Protein AF-A0A024TTL8-F1 (afdb_monomer_lite)

Secondary structure (DSSP, 8-state):
----PPPEEEEETTEEEEEEEEEPSSS--EEEEEEETTTTEEEEEEEPHHHHHHHHHHHTS-TTSHHHHHHHHHTEEEEE-TTT--EEEEETTEEPEEEE--GGGGS--THHHHHHHHHHHHHHHHHHHHH-TTHHHHS----HHHHHHHHHHHHHHHHHHHHHHHHHHHHHHHHHHHHHHHHHHHHHHHHHHHHHHHHHHHHHHHHHHHHHHHHHHHHHHHHHHHHHHHHHHHHHHHHHHHHHHHHHHHHHHHHHHHHHHHHHHHHHHHHHHHHHHHHHHHHHHHHHHHHHHHHHHHHHHHHHHHHHHHHHHHHHHHHHHHHHHHHHHHHHHHHHHHHHHHHHHHHHTTS-----------------

Sequence (368 aa):
MHRASEPYVLRIDGRTFPVYVMDGTGDQRMKVTIVSVSTRTEHVLHVPETAVSILASAAKCDVTSDSFKEFLVGHICLRKDERTTKDTFVLGQTRFVERPFDATHLLVSDVAETMPRRMVADLSEVLRQLSDQRCFQERQIWSNQQLFDAIVNGFEQLHLLATHCMQQEAVVAKLVKDVDKWKAAAIERTRRTDSALHEHQRTLDQLESFAMSTQQTIRTLDSQIHDHSTAMTAMRQDLESAWKMRQQTMELEAERSRKEWSDFRMDNKRHMERIKDAFSLLNEAQSRTSKHVTNVAGEVSELGRFKEHVAHNGQLLAEVRQAYVELLPKVHDMYVLERKRQAIAAVQTLSHVDAPQSKEDMLVHFLH

Radius of gyration: 93.56 Å; chains: 1; bounding box: 166×38×288 Å

Foldseek 3Di:
DDPQDFFDWAADPNDTWTWGWDQDPDQQGIKIWTADPVVQKIFIDGDGPVRLVVQCVVQVHDSPDPSSVVSQSVQWDWDQDPVPSDTFIDRPNHTTDIDRHDPVVPPPDPCPPPPVVVLVVLLVVLVVVVPPCVCVPPDPDPDVVNVVVSVVVNVVSVVVNVVVVVVVVVVVVVVVVVVVVVVVVVVVVVVVVVVVVVVVVVVVVVVVVVVVVVVVVVVVVVVVVVVVVVVVVVVVVVVVVVVVVVVVVVVVVVVVVVVVVVVVVVVVVVVVVVVVVVVVVVVVVVVVVVVVVVVVVVVVVVVVVVVVVVVVVVVVVVVVVVVCVVVVVVVVVVVVVVVVVVVVVVVVVPPDDDDDDDDDDDDDDDDD

Structure (mmCIF, N/CA/C/O backbone):
data_AF-A0A024TTL8-F1
#
_entry.id   AF-A0A024TTL8-F1
#
loop_
_atom_site.group_PDB
_atom_site.id
_atom_site.type_symbol
_atom_site.label_atom_id
_atom_site.label_alt_id
_atom_site.label_comp_id
_atom_site.label_asym_id
_atom_site.label_entity_id
_atom_site.label_seq_id
_atom_site.pdbx_PDB_ins_code
_atom_site.Cartn_x
_atom_site.Cartn_y
_atom_site.Cartn_z
_atom_site.occupancy
_atom_site.B_iso_or_equiv
_atom_site.auth_seq_id
_atom_site.auth_comp_id
_atom_site.auth_asym_id
_atom_site.auth_atom_id
_atom_site.pdbx_PDB_model_num
ATOM 1 N N . MET A 1 1 ? 11.135 21.341 -52.742 1.00 27.09 1 MET A N 1
ATOM 2 C CA . MET A 1 1 ? 12.210 20.334 -52.612 1.00 27.09 1 MET A CA 1
ATOM 3 C C . MET A 1 1 ? 11.861 19.427 -51.444 1.00 27.09 1 MET A C 1
ATOM 5 O O . MET A 1 1 ? 12.015 19.837 -50.301 1.00 27.09 1 MET A O 1
ATOM 9 N N . HIS A 1 2 ? 11.275 18.261 -51.720 1.00 33.94 2 HIS A N 1
ATOM 10 C CA . HIS A 1 2 ? 10.910 17.300 -50.680 1.00 33.94 2 HIS A CA 1
ATOM 11 C C . HIS A 1 2 ? 12.186 16.667 -50.115 1.00 33.94 2 HIS A C 1
ATOM 13 O O . HIS A 1 2 ? 13.014 16.170 -50.877 1.00 33.94 2 HIS A O 1
ATOM 19 N N . ARG A 1 3 ? 12.375 16.761 -48.791 1.00 35.25 3 ARG A N 1
ATOM 20 C CA . ARG A 1 3 ? 13.455 16.078 -48.068 1.00 35.25 3 ARG A CA 1
ATOM 21 C C . ARG A 1 3 ? 13.367 14.588 -48.396 1.00 35.25 3 ARG A C 1
ATOM 23 O O . ARG A 1 3 ? 12.319 13.993 -48.167 1.00 35.25 3 ARG A O 1
ATOM 30 N N . ALA A 1 4 ? 14.437 14.009 -48.932 1.00 41.06 4 ALA A N 1
ATOM 31 C CA . ALA A 1 4 ? 14.543 12.564 -49.067 1.00 41.06 4 ALA A CA 1
ATOM 32 C C . ALA A 1 4 ? 14.524 11.961 -47.654 1.00 41.06 4 ALA A C 1
ATOM 34 O O . ALA A 1 4 ? 15.448 12.191 -46.876 1.00 41.06 4 ALA A O 1
ATOM 35 N N . SER A 1 5 ? 13.437 11.279 -47.300 1.00 57.72 5 SER A N 1
ATOM 36 C CA . SER A 1 5 ? 13.366 10.433 -46.113 1.00 57.72 5 SER A CA 1
ATOM 37 C C . SER A 1 5 ? 14.359 9.279 -46.259 1.00 57.72 5 SER A C 1
ATOM 39 O O . SER A 1 5 ? 14.584 8.781 -47.367 1.00 57.72 5 SER A O 1
ATOM 41 N N . GLU A 1 6 ? 14.985 8.876 -45.153 1.00 68.06 6 GLU A N 1
ATOM 42 C CA . GLU A 1 6 ? 15.825 7.677 -45.137 1.00 68.06 6 GLU A CA 1
ATOM 43 C C . GLU A 1 6 ? 14.991 6.458 -45.583 1.00 68.06 6 GLU A C 1
ATOM 45 O O . GLU A 1 6 ? 13.819 6.351 -45.210 1.00 68.06 6 GLU A O 1
ATOM 50 N N . PRO A 1 7 ? 15.540 5.565 -46.427 1.00 82.56 7 PRO A N 1
ATOM 51 C CA . PRO A 1 7 ? 14.798 4.411 -46.914 1.00 82.56 7 PRO A CA 1
ATOM 52 C C . PRO A 1 7 ? 14.553 3.404 -45.790 1.00 82.56 7 PRO A C 1
ATOM 54 O O . PRO A 1 7 ? 15.475 3.032 -45.064 1.00 82.56 7 PRO A O 1
ATOM 57 N N . TYR A 1 8 ? 13.334 2.875 -45.720 1.00 84.88 8 TYR A N 1
ATOM 58 C CA . TYR A 1 8 ? 13.047 1.691 -44.914 1.00 84.88 8 TYR A CA 1
ATOM 59 C C . TYR A 1 8 ? 13.685 0.462 -45.566 1.00 84.88 8 TYR A C 1
ATOM 61 O O . TYR A 1 8 ? 13.861 0.406 -46.784 1.00 84.88 8 TYR A O 1
ATOM 69 N N . VAL A 1 9 ? 14.024 -0.549 -44.768 1.00 85.75 9 VAL A N 1
ATOM 70 C CA . VAL A 1 9 ? 14.674 -1.766 -45.270 1.00 85.75 9 VAL A CA 1
ATOM 71 C C . VAL A 1 9 ? 13.690 -2.928 -45.242 1.00 85.75 9 VAL A C 1
ATOM 73 O O . VAL A 1 9 ? 13.332 -3.421 -44.177 1.00 85.75 9 VAL A O 1
ATOM 76 N N . LEU A 1 10 ? 13.302 -3.408 -46.421 1.00 86.56 10 LEU A N 1
ATOM 77 C CA . LEU A 1 10 ? 12.519 -4.629 -46.580 1.00 86.56 10 LEU A CA 1
ATOM 78 C C . LEU A 1 10 ? 13.455 -5.833 -46.704 1.00 86.56 10 LEU A C 1
ATOM 80 O O . LEU A 1 10 ? 14.352 -5.839 -47.548 1.00 86.56 10 LEU A O 1
ATOM 84 N N . ARG A 1 11 ? 13.242 -6.862 -45.878 1.00 85.38 11 ARG A N 1
ATOM 85 C CA . ARG A 1 11 ? 13.995 -8.124 -45.918 1.00 85.38 11 ARG A CA 1
ATOM 86 C C . ARG A 1 11 ? 13.074 -9.270 -46.308 1.00 85.38 11 ARG A C 1
ATOM 88 O O . ARG A 1 11 ? 12.199 -9.630 -45.531 1.00 85.38 11 ARG A O 1
ATOM 95 N N . ILE A 1 12 ? 13.290 -9.847 -47.487 1.00 81.56 12 ILE A N 1
ATOM 96 C CA . ILE A 1 12 ? 12.543 -11.016 -47.973 1.00 81.56 12 ILE A CA 1
ATOM 97 C C . ILE A 1 12 ? 13.538 -12.002 -48.582 1.00 81.56 12 ILE A C 1
ATOM 99 O O . ILE A 1 12 ? 14.433 -11.594 -49.322 1.00 81.56 12 ILE A O 1
ATOM 103 N N . ASP A 1 13 ? 13.410 -13.286 -48.239 1.00 75.62 13 ASP A N 1
ATOM 104 C CA . ASP A 1 13 ? 14.252 -14.382 -48.746 1.00 75.62 13 ASP A CA 1
ATOM 105 C C . ASP A 1 13 ? 15.766 -14.105 -48.644 1.00 75.62 13 ASP A C 1
ATOM 107 O O . ASP A 1 13 ? 16.549 -14.393 -49.549 1.00 75.62 13 ASP A O 1
ATOM 111 N N . GLY A 1 14 ? 16.190 -13.482 -47.537 1.00 75.56 14 GLY A N 1
ATOM 112 C CA . GLY A 1 14 ? 17.593 -13.139 -47.273 1.00 75.56 14 GLY A CA 1
ATOM 113 C C . GLY A 1 14 ? 18.146 -11.960 -48.087 1.00 75.56 14 GLY A C 1
ATOM 114 O O . GLY A 1 14 ? 19.320 -11.628 -47.941 1.00 75.56 14 GLY A O 1
ATOM 115 N N . ARG A 1 15 ? 17.326 -11.300 -48.916 1.00 80.88 15 ARG A N 1
ATOM 116 C CA . ARG A 1 15 ? 17.695 -10.106 -49.694 1.00 80.88 15 ARG A CA 1
ATOM 117 C C . ARG A 1 15 ? 17.126 -8.843 -49.052 1.00 80.88 15 ARG A C 1
ATOM 119 O O . ARG A 1 15 ? 16.027 -8.859 -48.500 1.00 80.88 15 ARG A O 1
ATOM 126 N N . THR A 1 16 ? 17.874 -7.746 -49.138 1.00 84.44 16 THR A N 1
ATOM 127 C CA . THR A 1 16 ? 17.471 -6.425 -48.635 1.00 84.44 16 THR A CA 1
ATOM 128 C C . THR A 1 16 ? 17.106 -5.495 -49.781 1.00 84.44 16 THR A C 1
ATOM 130 O O . THR A 1 16 ? 17.924 -5.278 -50.675 1.00 84.44 16 THR A O 1
ATOM 133 N N . PHE A 1 17 ? 15.923 -4.895 -49.705 1.00 86.62 17 PHE A N 1
ATOM 134 C CA . PHE A 1 17 ? 15.432 -3.917 -50.667 1.00 86.62 17 PHE A CA 1
ATOM 135 C C . PHE A 1 17 ? 15.148 -2.589 -49.953 1.00 86.62 17 PHE A C 1
ATOM 137 O O . PHE A 1 17 ? 14.422 -2.592 -48.955 1.00 86.62 17 PHE A O 1
ATOM 144 N N . PRO A 1 18 ? 15.697 -1.454 -50.419 1.00 88.44 18 PRO A N 1
ATOM 145 C CA . PRO A 1 18 ? 15.310 -0.149 -49.906 1.00 88.44 18 PRO A CA 1
ATOM 146 C C . PRO A 1 18 ? 13.894 0.206 -50.376 1.00 88.44 18 PRO A C 1
ATOM 148 O O . PRO A 1 18 ? 13.548 0.045 -51.552 1.00 88.44 18 PRO A O 1
ATOM 151 N N . VAL A 1 19 ? 13.083 0.689 -49.437 1.00 88.94 19 VAL A N 1
ATOM 152 C CA . VAL A 1 19 ? 11.685 1.065 -49.639 1.00 88.94 19 VAL A CA 1
ATOM 153 C C . VAL A 1 19 ? 11.484 2.526 -49.267 1.00 88.94 19 VAL A C 1
ATOM 155 O O . VAL A 1 19 ? 11.757 2.951 -48.146 1.00 88.94 19 VAL A O 1
ATOM 158 N N . TYR A 1 20 ? 10.953 3.287 -50.214 1.00 87.69 20 TYR A N 1
ATOM 159 C CA . TYR A 1 20 ? 10.587 4.683 -50.040 1.00 87.69 20 TYR A CA 1
ATOM 160 C C . TYR A 1 20 ? 9.073 4.794 -49.929 1.00 87.69 20 TYR A C 1
ATOM 162 O O . TYR A 1 20 ? 8.344 4.419 -50.852 1.00 87.69 20 TYR A O 1
ATOM 170 N N . VAL A 1 21 ? 8.608 5.330 -48.805 1.00 86.25 21 VAL A N 1
ATOM 171 C CA . VAL A 1 21 ? 7.201 5.670 -48.590 1.00 86.25 21 VAL A CA 1
ATOM 172 C C . VAL A 1 21 ? 7.081 7.183 -48.664 1.00 86.25 21 VAL A C 1
ATOM 174 O O . VAL A 1 21 ? 7.705 7.900 -47.881 1.00 86.25 21 VAL A O 1
ATOM 177 N N . MET A 1 22 ? 6.320 7.664 -49.641 1.00 83.06 22 MET A N 1
ATOM 178 C CA . MET A 1 22 ? 6.077 9.086 -49.854 1.00 83.06 22 MET A CA 1
ATOM 179 C C . MET A 1 22 ? 4.586 9.374 -49.772 1.00 83.06 22 MET A C 1
ATOM 181 O O . MET A 1 22 ? 3.781 8.660 -50.374 1.00 83.06 22 MET A O 1
ATOM 185 N N . ASP A 1 23 ? 4.237 10.451 -49.079 1.00 75.38 23 ASP A N 1
ATOM 186 C CA . ASP A 1 23 ? 2.873 10.962 -49.063 1.00 75.38 23 ASP A CA 1
ATOM 187 C C . ASP A 1 23 ? 2.571 11.583 -50.434 1.00 75.38 23 ASP A C 1
ATOM 189 O O . ASP A 1 23 ? 3.303 12.444 -50.930 1.00 75.38 23 ASP A O 1
ATOM 193 N N . GLY A 1 24 ? 1.534 11.072 -51.092 1.00 64.31 24 GLY A N 1
ATOM 194 C CA . GLY A 1 24 ? 1.067 11.561 -52.384 1.00 64.31 24 GLY A CA 1
ATOM 195 C C . GLY A 1 24 ? 0.064 12.703 -52.225 1.00 64.31 24 GLY A C 1
ATOM 196 O O . GLY A 1 24 ? -0.569 12.857 -51.182 1.00 64.31 24 GLY A O 1
ATOM 197 N N . THR A 1 25 ? -0.088 13.519 -53.267 1.00 55.38 25 THR A N 1
ATOM 198 C CA . THR A 1 25 ? -1.097 14.584 -53.339 1.00 55.38 25 THR A CA 1
ATOM 199 C C . THR A 1 25 ? -2.314 14.117 -54.157 1.00 55.38 25 THR A C 1
ATOM 201 O O . THR A 1 25 ? -2.150 13.567 -55.245 1.00 55.38 25 THR A O 1
ATOM 204 N N . GLY A 1 26 ? -3.540 14.341 -53.659 1.00 60.03 26 GLY A N 1
ATOM 205 C CA . GLY A 1 26 ? -4.805 13.957 -54.326 1.00 60.03 26 GLY A CA 1
ATOM 206 C C . GLY A 1 26 ? -5.352 12.572 -53.927 1.00 60.03 26 GLY A C 1
ATOM 207 O O . GLY A 1 26 ? -5.014 12.070 -52.860 1.00 60.03 26 GLY A O 1
ATOM 208 N N . ASP A 1 27 ? -6.164 11.935 -54.791 1.00 59.22 27 ASP A N 1
ATOM 209 C CA . ASP A 1 27 ? -6.852 10.637 -54.550 1.00 59.22 27 ASP A CA 1
ATOM 210 C C . ASP A 1 27 ? -5.910 9.450 -54.217 1.00 59.22 27 ASP A C 1
ATOM 212 O O . ASP A 1 27 ? -6.339 8.393 -53.740 1.00 59.22 27 ASP A O 1
ATOM 216 N N . GLN A 1 28 ? -4.605 9.607 -54.456 1.00 63.03 28 GLN A N 1
ATOM 217 C CA . GLN A 1 28 ? -3.552 8.639 -54.143 1.00 63.03 28 GLN A CA 1
ATOM 218 C C . GLN A 1 28 ? -2.685 9.169 -53.000 1.00 63.03 28 GLN A C 1
ATOM 220 O O . GLN A 1 28 ? -1.611 9.729 -53.220 1.00 63.03 28 GLN A O 1
ATOM 225 N N . ARG A 1 29 ? -3.155 8.973 -51.766 1.00 70.88 29 ARG A N 1
ATOM 226 C CA . ARG A 1 29 ? -2.540 9.549 -50.562 1.00 70.88 29 ARG A CA 1
ATOM 227 C C . ARG A 1 29 ? -1.138 9.019 -50.259 1.00 70.88 29 ARG A C 1
ATOM 229 O O . ARG A 1 29 ? -0.397 9.676 -49.539 1.00 70.88 29 ARG A O 1
ATOM 236 N N . MET A 1 30 ? -0.743 7.861 -50.795 1.00 83.00 30 MET A N 1
ATOM 237 C CA . MET A 1 30 ? 0.562 7.273 -50.483 1.00 83.00 30 MET A CA 1
ATOM 238 C C . MET A 1 30 ? 1.161 6.492 -51.656 1.00 83.00 30 MET A C 1
ATOM 240 O O . MET A 1 30 ? 0.493 5.675 -52.293 1.00 83.00 30 MET A O 1
ATOM 244 N N . LYS A 1 31 ? 2.450 6.720 -51.915 1.00 87.69 31 LYS A N 1
ATOM 245 C CA . LYS A 1 31 ? 3.259 6.010 -52.908 1.00 87.69 31 LYS A CA 1
ATOM 246 C C . LYS A 1 31 ? 4.342 5.201 -52.200 1.00 87.69 31 LYS A C 1
ATOM 248 O O . LYS A 1 31 ? 5.202 5.767 -51.530 1.00 87.69 31 LYS A O 1
ATOM 253 N N . VAL A 1 32 ? 4.334 3.888 -52.407 1.00 88.81 32 VAL A N 1
ATOM 254 C CA . VAL A 1 32 ? 5.370 2.967 -51.923 1.00 88.81 32 VAL A CA 1
ATOM 255 C C . VAL A 1 32 ? 6.237 2.554 -53.106 1.00 88.81 32 VAL A C 1
ATOM 257 O O . VAL A 1 32 ? 5.721 2.080 -54.117 1.00 88.81 32 VAL A O 1
ATOM 260 N N . THR A 1 33 ? 7.548 2.761 -53.000 1.00 88.94 33 THR A N 1
ATOM 261 C CA . THR A 1 33 ? 8.521 2.437 -54.053 1.00 88.94 33 THR A CA 1
ATOM 262 C C . THR A 1 33 ? 9.594 1.513 -53.498 1.00 88.94 33 THR A C 1
ATOM 264 O O . THR A 1 33 ? 10.288 1.883 -52.558 1.00 88.94 33 THR A O 1
ATOM 267 N N . ILE A 1 34 ? 9.738 0.326 -54.080 1.00 88.69 34 ILE A N 1
ATOM 268 C CA . ILE A 1 34 ? 10.781 -0.649 -53.744 1.00 88.69 34 ILE A CA 1
ATOM 269 C C . ILE A 1 34 ? 11.817 -0.617 -54.863 1.00 88.69 34 ILE A C 1
ATOM 271 O O . ILE A 1 34 ? 11.455 -0.760 -56.032 1.00 88.69 34 ILE A O 1
ATOM 275 N N . VAL A 1 35 ? 13.094 -0.443 -54.527 1.00 86.69 35 VAL A N 1
ATOM 276 C CA . VAL A 1 35 ? 14.164 -0.377 -55.533 1.00 86.69 35 VAL A CA 1
ATOM 277 C C . VAL A 1 35 ? 14.939 -1.689 -55.563 1.00 86.69 35 VAL A C 1
ATOM 279 O O . VAL A 1 35 ? 15.569 -2.083 -54.582 1.00 86.69 35 VAL A O 1
ATOM 282 N N . SER A 1 36 ? 14.943 -2.345 -56.719 1.00 84.75 36 SER A N 1
ATOM 283 C CA . SER A 1 36 ? 15.738 -3.543 -56.978 1.00 84.75 36 SER A CA 1
ATOM 284 C C . SER A 1 36 ? 16.977 -3.158 -57.786 1.00 84.75 36 SER A C 1
ATOM 286 O O . SER A 1 36 ? 16.950 -3.073 -59.014 1.00 84.75 36 SER A O 1
ATOM 288 N N . VAL A 1 37 ? 18.089 -2.910 -57.086 1.00 76.88 37 VAL A N 1
ATOM 289 C CA . VAL A 1 37 ? 19.350 -2.443 -57.699 1.00 76.88 37 VAL A CA 1
ATOM 290 C C . VAL A 1 37 ? 19.933 -3.478 -58.666 1.00 76.88 37 VAL A C 1
ATOM 292 O O . VAL A 1 37 ? 20.436 -3.117 -59.726 1.00 76.88 37 VAL A O 1
ATOM 295 N N . SER A 1 38 ? 19.826 -4.769 -58.337 1.00 73.50 38 SER A N 1
ATOM 296 C CA . SER A 1 38 ? 20.347 -5.867 -59.163 1.00 73.50 38 SER A CA 1
ATOM 297 C C . SER A 1 38 ? 19.669 -5.972 -60.530 1.00 73.50 38 SER A C 1
ATOM 299 O O . SER A 1 38 ? 20.316 -6.346 -61.504 1.00 73.50 38 SER A O 1
ATOM 301 N N . THR A 1 39 ? 18.381 -5.635 -60.610 1.00 75.00 39 THR A N 1
ATOM 302 C CA . THR A 1 39 ? 17.569 -5.731 -61.831 1.00 75.00 39 THR A CA 1
ATOM 303 C C . THR A 1 39 ? 17.318 -4.381 -62.495 1.00 75.00 39 THR A C 1
ATOM 305 O O . THR A 1 39 ? 16.717 -4.352 -63.564 1.00 75.00 39 THR A O 1
ATOM 308 N N . ARG A 1 40 ? 17.785 -3.271 -61.898 1.00 79.81 40 ARG A N 1
ATOM 309 C CA . ARG A 1 40 ? 17.510 -1.890 -62.347 1.00 79.81 40 ARG A CA 1
ATOM 310 C C . ARG A 1 40 ? 16.009 -1.613 -62.516 1.00 79.81 40 ARG A C 1
ATOM 312 O O . ARG A 1 40 ? 15.574 -0.938 -63.448 1.00 79.81 40 ARG A O 1
ATOM 319 N N . THR A 1 41 ? 15.205 -2.162 -61.607 1.00 82.00 41 THR A N 1
ATOM 320 C CA . THR A 1 41 ? 13.747 -1.994 -61.603 1.00 82.00 41 THR A CA 1
ATOM 321 C C . THR A 1 41 ? 13.264 -1.349 -60.313 1.00 82.00 41 THR A C 1
ATOM 323 O O . THR A 1 41 ? 13.693 -1.697 -59.215 1.00 82.00 41 THR A O 1
ATOM 326 N N . GLU A 1 42 ? 12.338 -0.411 -60.455 1.00 87.88 42 GLU A N 1
ATOM 327 C CA . GLU A 1 42 ? 11.541 0.149 -59.376 1.00 87.88 42 GLU A CA 1
ATOM 328 C C . GLU A 1 42 ? 10.167 -0.511 -59.398 1.00 87.88 42 GLU A C 1
ATOM 330 O O . GLU A 1 42 ? 9.526 -0.630 -60.441 1.00 87.88 42 GLU A O 1
ATOM 335 N N . HIS A 1 43 ? 9.696 -0.930 -58.233 1.00 88.56 43 HIS A N 1
ATOM 336 C CA . HIS A 1 43 ? 8.359 -1.472 -58.056 1.00 88.56 43 HIS A CA 1
ATOM 337 C C . HIS A 1 43 ? 7.538 -0.427 -57.314 1.00 88.56 43 HIS A C 1
ATOM 339 O O . HIS A 1 43 ? 7.848 -0.083 -56.174 1.00 88.56 43 HIS A O 1
ATOM 345 N N . VAL A 1 44 ? 6.503 0.101 -57.965 1.00 88.81 44 VAL A N 1
ATOM 346 C CA . VAL A 1 44 ? 5.709 1.222 -57.457 1.00 88.81 44 VAL A CA 1
ATOM 347 C C . VAL A 1 44 ? 4.278 0.778 -57.196 1.00 88.81 44 VAL A C 1
ATOM 349 O O . VAL A 1 44 ? 3.626 0.200 -58.066 1.00 88.81 44 VAL A O 1
ATOM 352 N N . LEU A 1 45 ? 3.766 1.111 -56.016 1.00 89.19 45 LEU A N 1
ATOM 353 C CA . LEU A 1 45 ? 2.362 0.960 -55.664 1.00 89.19 45 LEU A CA 1
ATOM 354 C C . LEU A 1 45 ? 1.803 2.293 -55.167 1.00 89.19 45 LEU A C 1
ATOM 356 O O . LEU A 1 45 ? 2.373 2.926 -54.278 1.00 89.19 45 LEU A O 1
ATOM 360 N N . HIS A 1 46 ? 0.666 2.691 -55.728 1.00 87.31 46 HIS A N 1
ATOM 361 C CA . HIS A 1 46 ? -0.124 3.817 -55.244 1.00 87.31 46 HIS A CA 1
ATOM 362 C C . HIS A 1 46 ? -1.288 3.277 -54.418 1.00 87.31 46 HIS A C 1
ATOM 364 O O . HIS A 1 46 ? -2.100 2.502 -54.925 1.00 87.31 46 HIS A O 1
ATOM 370 N N . VAL A 1 47 ? -1.351 3.664 -53.146 1.00 83.44 47 VAL A N 1
ATOM 371 C CA . VAL A 1 47 ? -2.400 3.231 -52.221 1.00 83.44 47 VAL A CA 1
ATOM 372 C C . VAL A 1 47 ? -3.465 4.336 -52.140 1.00 83.44 47 VAL A C 1
ATOM 374 O O . VAL A 1 47 ? -3.123 5.471 -51.790 1.00 83.44 47 VAL A O 1
ATOM 377 N N . PRO A 1 48 ? -4.740 4.045 -52.473 1.00 83.06 48 PRO A N 1
ATOM 378 C CA . PRO A 1 48 ? -5.830 5.014 -52.365 1.00 83.06 48 PRO A CA 1
ATOM 379 C C . PRO A 1 48 ? -6.033 5.486 -50.924 1.00 83.06 48 PRO A C 1
ATOM 381 O O . PRO A 1 48 ? -5.83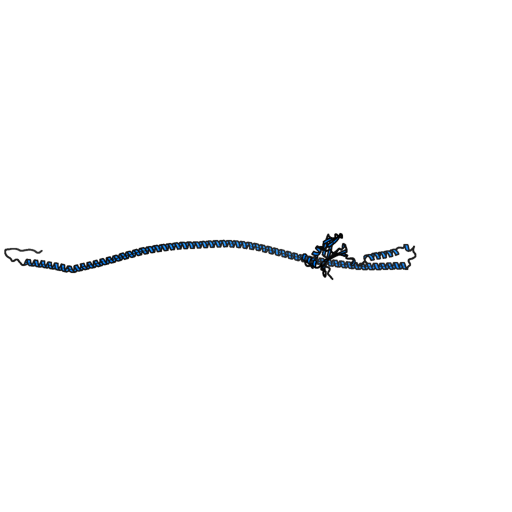7 4.713 -49.984 1.00 83.06 48 PRO A O 1
ATOM 384 N N . GLU A 1 49 ? -6.497 6.723 -50.739 1.00 81.19 49 GLU A N 1
ATOM 385 C CA . GLU A 1 49 ? -6.722 7.309 -49.408 1.00 81.19 49 GLU A CA 1
ATOM 386 C C . GLU A 1 49 ? -7.622 6.454 -48.496 1.00 81.19 49 GLU A C 1
ATOM 388 O O . GLU A 1 49 ? -7.354 6.303 -47.298 1.00 81.19 49 GLU A O 1
ATOM 393 N N . THR A 1 50 ? -8.664 5.850 -49.069 1.00 81.12 50 THR A N 1
ATOM 394 C CA . THR A 1 50 ? -9.595 4.970 -48.353 1.00 81.12 50 THR A CA 1
ATOM 395 C C . THR A 1 50 ? -8.884 3.743 -47.781 1.00 81.12 50 THR A C 1
ATOM 397 O O . THR A 1 50 ? -9.080 3.404 -46.616 1.00 81.12 50 THR A O 1
ATOM 400 N N . ALA A 1 51 ? -7.996 3.117 -48.557 1.00 80.94 51 ALA A N 1
ATOM 401 C CA . ALA A 1 51 ? -7.211 1.968 -48.117 1.00 80.94 51 ALA A CA 1
ATOM 402 C C . ALA A 1 51 ? -6.149 2.358 -47.077 1.00 80.94 51 ALA A C 1
ATOM 404 O O . ALA A 1 51 ? -5.958 1.630 -46.106 1.00 80.94 51 ALA A O 1
ATOM 405 N N . VAL A 1 52 ? -5.505 3.522 -47.225 1.00 83.31 52 VAL A N 1
ATOM 406 C CA . VAL A 1 52 ? -4.544 4.044 -46.235 1.00 83.31 52 VAL A CA 1
ATOM 407 C C . VAL A 1 52 ? -5.219 4.261 -44.878 1.00 83.31 52 VAL A C 1
ATOM 409 O O . VAL A 1 52 ? -4.696 3.827 -43.855 1.00 83.31 52 VAL A O 1
ATOM 412 N N . SER A 1 53 ? -6.410 4.863 -44.871 1.00 79.94 53 SER A N 1
ATOM 413 C CA . SER A 1 53 ? -7.167 5.142 -43.643 1.00 79.94 53 SER A CA 1
ATOM 414 C C . SER A 1 53 ? -7.618 3.859 -42.931 1.00 79.94 53 SER A C 1
ATOM 416 O O . SER A 1 53 ? -7.546 3.766 -41.703 1.00 79.94 53 SER A O 1
ATOM 418 N N . ILE A 1 54 ? -8.033 2.840 -43.694 1.00 82.88 54 ILE A N 1
ATOM 419 C CA . ILE A 1 54 ? -8.385 1.514 -43.160 1.00 82.88 54 ILE A CA 1
ATOM 420 C C . ILE A 1 54 ? -7.152 0.825 -42.560 1.00 82.88 54 ILE A C 1
ATOM 422 O O . ILE A 1 54 ? -7.227 0.308 -41.446 1.00 82.88 54 ILE A O 1
ATOM 426 N N . LEU A 1 55 ? -6.015 0.841 -43.263 1.00 83.06 55 LEU A N 1
ATOM 427 C CA . LEU A 1 55 ? -4.774 0.221 -42.788 1.00 83.06 55 LEU A CA 1
ATOM 428 C C . LEU A 1 55 ? -4.238 0.910 -41.526 1.00 83.06 55 LEU A C 1
ATOM 430 O O . LEU A 1 55 ? -3.813 0.221 -40.604 1.00 83.06 55 LEU A O 1
ATOM 434 N N . ALA A 1 56 ? -4.304 2.240 -41.447 1.00 82.69 56 ALA A N 1
ATOM 435 C CA . ALA A 1 56 ? -3.874 2.995 -40.268 1.00 82.69 56 ALA A CA 1
ATOM 436 C C . ALA A 1 56 ? -4.771 2.713 -39.054 1.00 82.69 56 ALA A C 1
ATOM 438 O O . ALA A 1 56 ? -4.282 2.470 -37.950 1.00 82.69 56 ALA A O 1
ATOM 439 N N . SER A 1 57 ? -6.086 2.620 -39.280 1.00 81.75 57 SER A N 1
ATOM 440 C CA . SER A 1 57 ? -7.047 2.211 -38.247 1.00 81.75 57 SER A CA 1
ATOM 441 C C . SER A 1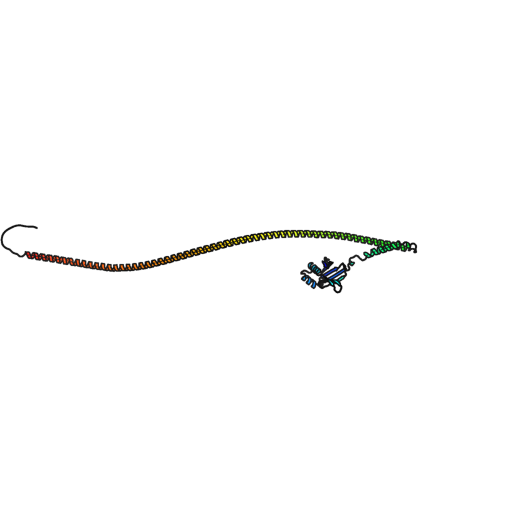 57 ? -6.775 0.788 -37.748 1.00 81.75 57 SER A C 1
ATOM 443 O O . SER A 1 57 ? -6.798 0.541 -36.542 1.00 81.75 57 SER A O 1
ATOM 445 N N . ALA A 1 58 ? -6.472 -0.148 -38.656 1.00 79.94 58 ALA A N 1
ATOM 446 C CA . ALA A 1 58 ? -6.126 -1.527 -38.308 1.00 79.94 58 ALA A CA 1
ATOM 447 C C . ALA A 1 58 ? -4.809 -1.619 -37.518 1.00 79.94 58 ALA A C 1
ATOM 449 O O . ALA A 1 58 ? -4.713 -2.390 -36.564 1.00 79.94 58 ALA A O 1
ATOM 450 N N . ALA A 1 59 ? -3.822 -0.796 -37.874 1.00 80.75 59 ALA A N 1
ATOM 451 C CA . ALA A 1 59 ? -2.540 -0.700 -37.185 1.00 80.75 59 ALA A CA 1
ATOM 452 C C . ALA A 1 59 ? -2.598 0.123 -35.880 1.00 80.75 59 ALA A C 1
ATOM 454 O O . ALA A 1 59 ? -1.616 0.160 -35.140 1.00 80.75 59 ALA A O 1
ATOM 455 N N . LYS A 1 60 ? -3.747 0.749 -35.571 1.00 86.00 60 LYS A N 1
ATOM 456 C CA . LYS A 1 60 ? -3.960 1.639 -34.414 1.00 86.00 60 LYS A CA 1
ATOM 457 C C . LYS A 1 60 ? -2.916 2.758 -34.315 1.00 86.00 60 LYS A C 1
ATOM 459 O O . LYS A 1 60 ? -2.507 3.136 -33.219 1.00 86.00 60 LYS A O 1
ATOM 464 N N . CYS A 1 61 ? -2.484 3.286 -35.454 1.00 84.38 61 CYS A N 1
ATOM 465 C CA . CYS A 1 61 ? -1.477 4.337 -35.529 1.00 84.38 61 CYS A CA 1
ATOM 466 C C . CYS A 1 61 ? -1.886 5.422 -36.529 1.00 84.38 61 CYS A C 1
ATOM 468 O O . CYS A 1 61 ? -2.748 5.213 -37.382 1.00 84.38 61 CYS A O 1
ATOM 470 N N . ASP A 1 62 ? -1.293 6.608 -36.397 1.00 80.62 62 ASP A N 1
ATOM 471 C CA . ASP A 1 62 ? -1.535 7.698 -37.339 1.00 80.62 62 ASP A CA 1
ATOM 472 C C . ASP A 1 62 ? -0.821 7.452 -38.680 1.00 80.62 62 ASP A C 1
ATOM 474 O O . ASP A 1 62 ? 0.304 6.953 -38.719 1.00 80.62 62 ASP A O 1
ATOM 478 N N . VAL A 1 63 ? -1.450 7.862 -39.783 1.00 78.25 63 VAL A N 1
ATOM 479 C CA . VAL A 1 63 ? -0.957 7.681 -41.161 1.00 78.25 63 VAL A CA 1
ATOM 480 C C . VAL A 1 63 ? 0.419 8.325 -41.363 1.00 78.25 63 VAL A C 1
ATOM 482 O O . VAL A 1 63 ? 1.227 7.844 -42.151 1.00 78.25 63 VAL A O 1
ATOM 485 N N . THR A 1 64 ? 0.701 9.418 -40.652 1.00 78.81 64 THR A N 1
ATOM 486 C CA . THR A 1 64 ? 1.974 10.144 -40.790 1.00 78.81 64 THR A CA 1
ATOM 487 C C . THR A 1 64 ? 3.114 9.544 -39.963 1.00 78.81 64 THR A C 1
ATOM 489 O O . THR A 1 64 ? 4.276 9.900 -40.170 1.00 78.81 64 THR A O 1
ATOM 492 N N . SER A 1 65 ? 2.799 8.615 -39.053 1.00 83.06 65 SER A N 1
ATOM 493 C CA . SER A 1 65 ? 3.750 8.058 -38.092 1.00 83.06 65 SER A CA 1
ATOM 494 C C . SER A 1 65 ? 4.712 7.046 -38.719 1.00 83.06 65 SER A C 1
ATOM 496 O O . SER A 1 65 ? 4.352 6.290 -39.626 1.00 83.06 65 SER A O 1
ATOM 498 N N . ASP A 1 66 ? 5.935 6.973 -38.190 1.00 82.44 66 ASP A N 1
ATOM 499 C CA . ASP A 1 66 ? 6.926 5.986 -38.637 1.00 82.44 66 ASP A CA 1
ATOM 500 C C . ASP A 1 66 ? 6.470 4.549 -38.358 1.00 82.44 66 ASP A C 1
ATOM 502 O O . ASP A 1 66 ? 6.688 3.666 -39.183 1.00 82.44 66 ASP A O 1
ATOM 506 N N . SER A 1 67 ? 5.718 4.329 -37.276 1.00 82.69 67 SER A N 1
ATOM 507 C CA . SER A 1 67 ? 5.127 3.027 -36.951 1.00 82.69 67 SER A CA 1
ATOM 508 C C . SER A 1 67 ? 4.134 2.543 -38.012 1.00 82.69 67 SER A C 1
ATOM 510 O O . SER A 1 67 ? 4.057 1.346 -38.284 1.00 82.69 67 SER A O 1
ATOM 512 N N . PHE A 1 68 ? 3.386 3.450 -38.652 1.00 84.88 68 PHE A N 1
ATOM 513 C CA . PHE A 1 68 ? 2.513 3.088 -39.771 1.00 84.88 68 PHE A CA 1
ATOM 514 C C . PHE A 1 68 ? 3.313 2.696 -41.019 1.00 84.88 68 PHE A C 1
ATOM 516 O O . PHE A 1 68 ? 2.987 1.718 -41.693 1.00 84.88 68 PHE A O 1
ATOM 523 N N . LYS A 1 69 ? 4.394 3.424 -41.312 1.00 86.38 69 LYS A N 1
ATOM 524 C CA . LYS A 1 69 ? 5.283 3.134 -42.447 1.00 86.38 69 LYS A CA 1
ATOM 525 C C . LYS A 1 69 ? 6.011 1.800 -42.261 1.00 86.38 69 LYS A C 1
ATOM 527 O O . LYS A 1 69 ? 6.060 1.008 -43.199 1.00 86.38 69 LYS A O 1
ATOM 532 N N . GLU A 1 70 ? 6.484 1.501 -41.054 1.00 85.31 70 GLU A N 1
ATOM 533 C CA . GLU A 1 70 ? 7.052 0.193 -40.699 1.00 85.31 70 GLU A CA 1
ATOM 534 C C . GLU A 1 70 ? 6.022 -0.933 -40.818 1.00 85.31 70 GLU A C 1
ATOM 536 O O . GLU A 1 70 ? 6.314 -1.977 -41.407 1.00 85.31 70 GLU A O 1
ATOM 541 N N . PHE A 1 71 ? 4.796 -0.706 -40.331 1.00 85.56 71 PHE A N 1
ATOM 542 C CA . PHE A 1 71 ? 3.692 -1.651 -40.480 1.00 85.56 71 PHE A CA 1
ATOM 543 C C . PHE A 1 71 ? 3.439 -1.977 -41.956 1.00 85.56 71 PHE A C 1
ATOM 545 O O . PHE A 1 71 ? 3.364 -3.148 -42.321 1.00 85.56 71 PHE A O 1
ATOM 552 N N . LEU A 1 72 ? 3.372 -0.971 -42.830 1.00 86.81 72 LEU A N 1
ATOM 553 C CA . LEU A 1 72 ? 3.181 -1.175 -44.267 1.00 86.81 72 LEU A CA 1
ATOM 554 C C . LEU A 1 72 ? 4.313 -1.978 -44.902 1.00 86.81 72 LEU A C 1
ATOM 556 O O . LEU A 1 72 ? 4.037 -2.914 -45.649 1.00 86.81 72 LEU A O 1
ATOM 560 N N . VAL A 1 73 ? 5.568 -1.634 -44.597 1.00 87.56 73 VAL A N 1
ATOM 561 C CA . VAL A 1 73 ? 6.745 -2.344 -45.120 1.00 87.56 73 VAL A CA 1
ATOM 562 C C . VAL A 1 73 ? 6.729 -3.809 -44.680 1.00 87.56 73 VAL A C 1
ATOM 564 O O . VAL A 1 73 ? 6.973 -4.687 -45.504 1.00 87.56 73 VAL A O 1
ATOM 567 N N . GLY A 1 74 ? 6.358 -4.091 -43.428 1.00 85.50 74 GLY A N 1
ATOM 568 C CA . GLY A 1 74 ? 6.241 -5.456 -42.906 1.00 85.50 74 GLY A CA 1
ATOM 569 C C . GLY A 1 74 ? 5.157 -6.313 -43.575 1.00 85.50 74 GLY A C 1
ATOM 570 O O . GLY A 1 74 ? 5.239 -7.537 -43.523 1.00 85.50 74 GLY A O 1
ATOM 571 N N . HIS A 1 75 ? 4.169 -5.698 -44.231 1.00 87.88 75 HIS A N 1
ATOM 572 C CA . HIS A 1 75 ? 3.081 -6.401 -44.928 1.00 87.88 75 HIS A CA 1
ATOM 573 C C . HIS A 1 75 ? 3.318 -6.562 -46.437 1.00 87.88 75 HIS A C 1
ATOM 575 O O . HIS A 1 75 ? 2.461 -7.102 -47.146 1.00 87.88 75 HIS A O 1
ATOM 581 N N . ILE A 1 76 ? 4.467 -6.112 -46.947 1.00 89.44 76 ILE A N 1
ATOM 582 C CA . ILE A 1 76 ? 4.876 -6.370 -48.327 1.00 89.44 76 ILE A CA 1
ATOM 583 C C . ILE A 1 76 ? 5.390 -7.806 -48.414 1.00 89.44 76 ILE A C 1
ATOM 585 O O . ILE A 1 76 ? 6.290 -8.209 -47.680 1.00 89.44 76 ILE A O 1
ATOM 589 N N . CYS A 1 77 ? 4.844 -8.579 -49.346 1.00 86.38 77 CYS A N 1
ATOM 590 C CA . CYS A 1 77 ? 5.270 -9.951 -49.595 1.00 86.38 77 CYS A CA 1
ATOM 591 C C . CYS A 1 77 ? 5.758 -10.116 -51.031 1.00 86.38 77 CYS A C 1
ATOM 593 O O . CYS A 1 77 ? 5.315 -9.414 -51.942 1.00 86.38 77 CYS A O 1
ATOM 595 N N . LEU A 1 78 ? 6.634 -11.094 -51.238 1.00 85.88 78 LEU A N 1
ATOM 596 C CA . LEU A 1 78 ? 7.031 -11.548 -52.562 1.00 85.88 78 LEU A CA 1
ATOM 597 C C . LEU A 1 78 ? 6.180 -12.766 -52.928 1.00 85.88 78 LEU A C 1
ATOM 599 O O . LEU A 1 78 ? 6.102 -13.728 -52.164 1.00 85.88 78 LEU A O 1
ATOM 603 N N . ARG A 1 79 ? 5.500 -12.719 -54.073 1.00 82.88 79 ARG A N 1
ATOM 604 C CA . ARG A 1 79 ? 4.724 -13.846 -54.603 1.00 82.88 79 ARG A CA 1
ATOM 605 C C . ARG A 1 79 ? 5.181 -14.180 -56.010 1.00 82.88 79 ARG A C 1
ATOM 607 O O . ARG A 1 79 ? 5.349 -13.286 -56.840 1.00 82.88 79 ARG A O 1
ATOM 614 N N . LYS A 1 80 ? 5.319 -15.475 -56.289 1.00 78.12 80 LYS A N 1
ATOM 615 C CA . LYS A 1 80 ? 5.500 -15.965 -57.655 1.00 78.12 80 LYS A CA 1
ATOM 616 C C . LYS A 1 80 ? 4.203 -15.772 -58.418 1.00 78.12 80 LYS A C 1
ATOM 618 O O . LYS A 1 80 ? 3.172 -16.320 -58.039 1.00 78.12 80 LYS A O 1
ATOM 623 N N . ASP A 1 81 ? 4.264 -14.977 -59.474 1.00 70.38 81 ASP A N 1
ATOM 624 C CA . ASP A 1 81 ? 3.152 -14.839 -60.401 1.00 70.38 81 ASP A CA 1
ATOM 625 C C . ASP A 1 81 ? 3.046 -16.128 -61.229 1.00 70.38 81 ASP A C 1
ATOM 627 O O . ASP A 1 81 ? 3.942 -16.451 -62.017 1.00 70.38 81 ASP A O 1
ATOM 631 N N . GLU A 1 82 ? 1.952 -16.872 -61.039 1.00 62.03 82 GLU A N 1
ATOM 632 C CA . GLU A 1 82 ? 1.686 -18.166 -61.686 1.00 62.03 82 GLU A CA 1
ATOM 633 C C . GLU A 1 82 ? 1.733 -18.087 -63.220 1.00 62.03 82 GLU A C 1
ATOM 635 O O . GLU A 1 82 ? 1.977 -19.092 -63.884 1.00 62.03 82 GLU A O 1
ATOM 640 N N . ARG A 1 83 ? 1.540 -16.892 -63.800 1.00 63.47 83 ARG A N 1
ATOM 641 C CA . ARG A 1 83 ? 1.533 -16.681 -65.256 1.00 63.47 83 ARG A CA 1
ATOM 642 C C . ARG A 1 83 ? 2.891 -16.331 -65.848 1.00 63.47 83 ARG A C 1
ATOM 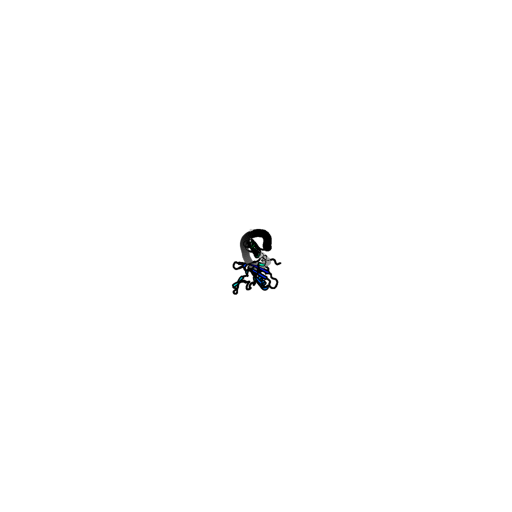644 O O . ARG A 1 83 ? 3.103 -16.568 -67.033 1.00 63.47 83 ARG A O 1
ATOM 651 N N . THR A 1 84 ? 3.783 -15.717 -65.074 1.00 61.25 84 THR A N 1
ATOM 652 C CA . THR A 1 84 ? 5.038 -15.154 -65.604 1.00 61.25 84 THR A CA 1
ATOM 653 C C . THR A 1 84 ? 6.286 -15.769 -64.987 1.00 61.25 84 THR A C 1
ATOM 655 O O . THR A 1 84 ? 7.391 -15.454 -65.430 1.00 61.25 84 THR A O 1
ATOM 658 N N . THR A 1 85 ? 6.145 -16.661 -63.995 1.00 61.94 85 THR A N 1
ATOM 659 C CA . THR A 1 85 ? 7.256 -17.271 -63.231 1.00 61.94 85 THR A CA 1
ATOM 660 C C . THR A 1 85 ? 8.216 -16.252 -62.602 1.00 61.94 85 THR A C 1
ATOM 662 O O . THR A 1 85 ? 9.297 -16.616 -62.145 1.00 61.94 85 THR A O 1
ATOM 665 N N . LYS A 1 86 ? 7.824 -14.973 -62.557 1.00 72.56 86 LYS A N 1
ATOM 666 C CA . LYS A 1 86 ? 8.589 -13.886 -61.953 1.00 72.56 86 LYS A CA 1
ATOM 667 C C . LYS A 1 86 ? 8.109 -13.643 -60.532 1.00 72.56 86 LYS A C 1
ATOM 669 O O . LYS A 1 86 ? 6.914 -13.723 -60.237 1.00 72.56 86 LYS A O 1
ATOM 674 N N . ASP A 1 87 ? 9.059 -13.322 -59.669 1.00 75.50 87 ASP A N 1
ATOM 675 C CA . ASP A 1 87 ? 8.777 -12.868 -58.319 1.00 75.50 87 ASP A CA 1
ATOM 676 C C . ASP A 1 87 ? 8.208 -11.444 -58.383 1.00 75.50 87 ASP A C 1
ATOM 678 O O . ASP A 1 87 ? 8.815 -10.546 -58.965 1.00 75.50 87 ASP A O 1
ATOM 682 N N . THR A 1 88 ? 7.025 -11.241 -57.809 1.00 83.31 88 THR A N 1
ATOM 683 C CA . THR A 1 88 ? 6.310 -9.961 -57.833 1.00 83.31 88 THR A CA 1
ATOM 684 C C . THR A 1 88 ? 6.009 -9.501 -56.417 1.00 83.31 88 THR A C 1
ATOM 686 O O . THR A 1 88 ? 5.544 -10.279 -55.581 1.00 83.31 88 THR A O 1
ATOM 689 N N . PHE A 1 89 ? 6.278 -8.228 -56.133 1.00 88.75 89 PHE A N 1
ATOM 690 C CA . PHE A 1 89 ? 5.909 -7.636 -54.852 1.00 88.75 89 PHE A CA 1
ATOM 691 C C . PHE A 1 89 ? 4.401 -7.390 -54.805 1.00 88.75 89 PHE A C 1
ATOM 693 O O . PHE A 1 89 ? 3.803 -6.893 -55.768 1.00 88.75 89 PHE A O 1
ATOM 700 N N . VAL A 1 90 ? 3.794 -7.716 -53.667 1.00 87.19 90 VAL A N 1
ATOM 701 C CA . VAL A 1 90 ? 2.374 -7.499 -53.388 1.00 87.19 90 VAL A CA 1
ATOM 702 C C . VAL A 1 90 ? 2.180 -6.896 -52.001 1.00 87.19 90 VAL A C 1
ATOM 704 O O . VAL A 1 90 ? 2.914 -7.211 -51.067 1.00 87.19 90 VAL A O 1
ATOM 707 N N . LEU A 1 91 ? 1.155 -6.059 -51.864 1.00 86.12 91 LEU A N 1
ATOM 708 C CA . LEU A 1 91 ? 0.621 -5.611 -50.579 1.00 86.12 91 LEU A CA 1
ATOM 709 C C . LEU A 1 91 ? -0.824 -6.115 -50.483 1.00 86.12 91 LEU A C 1
ATOM 711 O O . LEU A 1 91 ? -1.699 -5.669 -51.230 1.00 86.12 91 LEU A O 1
ATOM 715 N N . GLY A 1 92 ? -1.068 -7.101 -49.617 1.00 81.94 92 GLY A N 1
ATOM 716 C CA . GLY A 1 92 ? -2.347 -7.816 -49.566 1.00 81.94 92 GLY A CA 1
ATOM 717 C C . GLY A 1 92 ? -2.628 -8.592 -50.860 1.00 81.94 92 GLY A C 1
ATOM 718 O O . GLY A 1 92 ? -2.049 -9.653 -51.093 1.00 81.94 92 GLY A O 1
ATOM 719 N N . GLN A 1 93 ? -3.532 -8.071 -51.696 1.00 79.88 93 GLN A N 1
ATOM 720 C CA . GLN A 1 93 ? -3.866 -8.623 -53.020 1.00 79.88 93 GLN A CA 1
ATOM 721 C C . GLN A 1 93 ? -3.410 -7.724 -54.181 1.00 79.88 93 GLN A C 1
ATOM 723 O O . GLN A 1 93 ? -3.547 -8.102 -55.343 1.00 79.88 93 GLN A O 1
ATOM 728 N N . THR A 1 94 ? -2.854 -6.547 -53.888 1.00 83.38 94 THR A N 1
ATOM 729 C CA . THR A 1 94 ? -2.502 -5.559 -54.909 1.00 83.38 94 THR A CA 1
ATOM 730 C C . THR A 1 94 ? -1.042 -5.710 -55.315 1.00 83.38 94 THR A C 1
ATOM 732 O O . THR A 1 94 ? -0.145 -5.697 -54.471 1.00 83.38 94 THR A O 1
ATOM 735 N N . ARG A 1 95 ? -0.802 -5.842 -56.621 1.00 86.44 95 ARG A N 1
ATOM 736 C CA . ARG A 1 95 ? 0.533 -5.994 -57.209 1.00 86.44 95 ARG A CA 1
ATOM 737 C C . ARG A 1 95 ? 1.214 -4.640 -57.410 1.00 86.44 95 ARG A C 1
ATOM 739 O O . ARG A 1 95 ? 0.584 -3.687 -57.862 1.00 86.44 95 ARG A O 1
ATOM 746 N N . PHE A 1 96 ? 2.516 -4.586 -57.141 1.00 89.50 96 PHE A N 1
ATOM 747 C CA . PHE A 1 96 ? 3.348 -3.438 -57.490 1.00 89.50 96 PHE A CA 1
ATOM 748 C C . PHE A 1 96 ? 3.622 -3.399 -58.999 1.00 89.50 96 PHE A C 1
ATOM 750 O O . PHE A 1 96 ? 3.931 -4.417 -59.622 1.00 89.50 96 PHE A O 1
ATOM 757 N N . VAL A 1 97 ? 3.546 -2.206 -59.584 1.00 86.94 97 VAL A N 1
ATOM 758 C CA . VAL A 1 97 ? 3.839 -1.977 -61.001 1.00 86.94 97 VAL A CA 1
ATOM 759 C C . VAL A 1 97 ? 5.343 -1.830 -61.184 1.00 86.94 97 VAL A C 1
ATOM 761 O O . VAL A 1 97 ? 5.967 -0.975 -60.558 1.00 86.94 97 VAL A O 1
ATOM 764 N N . GLU A 1 98 ? 5.920 -2.652 -62.054 1.00 85.25 98 GLU A N 1
ATOM 765 C CA . GLU A 1 98 ? 7.346 -2.605 -62.378 1.00 85.25 98 GLU A CA 1
ATOM 766 C C . GLU A 1 98 ? 7.627 -1.477 -63.370 1.00 85.25 98 GLU A C 1
ATOM 768 O O . GLU A 1 98 ? 6.943 -1.339 -64.387 1.00 85.25 98 GLU A O 1
ATOM 773 N N . ARG A 1 99 ? 8.648 -0.673 -63.085 1.00 81.44 99 ARG A N 1
ATOM 774 C CA . ARG A 1 99 ? 9.173 0.350 -63.983 1.00 81.44 99 ARG A CA 1
ATOM 775 C C . ARG A 1 99 ? 10.691 0.199 -64.053 1.00 81.44 99 ARG A C 1
ATOM 777 O O . ARG A 1 99 ? 11.330 0.153 -63.003 1.00 81.44 99 ARG A O 1
ATOM 784 N N . PRO A 1 100 ? 11.293 0.102 -65.248 1.00 78.75 100 PRO A N 1
ATOM 785 C CA . PRO A 1 100 ? 12.741 0.199 -65.354 1.00 78.75 100 PRO A CA 1
ATOM 786 C C . PRO A 1 100 ? 13.158 1.605 -64.918 1.00 78.75 100 PRO A C 1
ATOM 788 O O . PRO A 1 100 ? 12.531 2.586 -65.326 1.00 78.75 100 PRO A O 1
ATOM 791 N N . PHE A 1 101 ? 14.193 1.704 -64.089 1.00 70.00 101 PHE A N 1
ATOM 792 C CA . PHE A 1 101 ? 14.826 2.985 -63.802 1.00 70.00 101 PHE A CA 1
ATOM 793 C C . PHE A 1 101 ? 16.227 2.966 -64.391 1.00 70.00 101 PHE A C 1
ATOM 795 O O . PHE A 1 101 ? 17.008 2.033 -64.186 1.00 70.00 101 PHE A O 1
ATOM 802 N N . ASP A 1 102 ? 16.528 3.996 -65.169 1.00 54.62 102 ASP A N 1
ATOM 803 C CA . ASP A 1 102 ? 17.817 4.106 -65.819 1.00 54.62 102 ASP A CA 1
ATOM 804 C C . ASP A 1 102 ? 18.775 4.861 -64.895 1.00 54.62 102 ASP A C 1
ATOM 806 O O . ASP A 1 102 ? 18.774 6.089 -64.808 1.00 54.62 102 ASP A O 1
ATOM 810 N N . ALA A 1 103 ? 19.582 4.109 -64.144 1.00 49.97 103 ALA A N 1
ATOM 811 C CA . ALA A 1 103 ? 20.627 4.674 -63.290 1.00 49.97 103 ALA A CA 1
ATOM 812 C C . ALA A 1 103 ? 21.780 5.312 -64.097 1.00 49.97 103 ALA A C 1
ATOM 814 O O . ALA A 1 103 ? 22.687 5.904 -63.511 1.00 49.97 103 ALA A O 1
ATOM 815 N N . THR A 1 104 ? 21.758 5.209 -65.431 1.00 46.75 104 THR A N 1
ATOM 816 C CA . THR A 1 104 ? 22.762 5.803 -66.329 1.00 46.75 104 THR A CA 1
ATOM 817 C C . THR A 1 104 ? 22.721 7.331 -66.356 1.00 46.75 104 THR A C 1
ATOM 819 O O . THR A 1 104 ? 23.736 7.946 -66.653 1.00 46.75 104 THR A O 1
ATOM 822 N N . HIS A 1 105 ? 21.627 7.980 -65.943 1.00 41.06 105 HIS A N 1
ATOM 823 C CA . HIS A 1 105 ? 21.551 9.448 -65.928 1.00 41.06 105 HIS A CA 1
ATOM 824 C C . HIS A 1 105 ? 22.379 10.141 -64.823 1.00 41.06 105 HIS A C 1
ATOM 826 O O . HIS A 1 105 ? 22.478 11.368 -64.819 1.00 41.06 105 HIS A O 1
ATOM 832 N N . LEU A 1 106 ? 22.981 9.388 -63.892 1.00 43.25 106 LEU A N 1
ATOM 833 C CA . LEU A 1 106 ? 23.837 9.915 -62.813 1.00 43.25 106 LEU A CA 1
ATOM 834 C C . LEU A 1 106 ? 25.319 9.543 -62.958 1.00 43.25 106 LEU A C 1
ATOM 836 O O . LEU A 1 106 ? 26.153 10.033 -62.193 1.00 43.25 106 LEU A O 1
ATOM 840 N N . LEU A 1 107 ? 25.663 8.723 -63.949 1.00 39.69 107 LEU A N 1
ATOM 841 C CA . LEU A 1 107 ? 27.042 8.501 -64.352 1.00 39.69 107 LEU A CA 1
ATOM 842 C C . LEU A 1 107 ? 27.300 9.407 -65.549 1.00 39.69 107 LEU A C 1
ATOM 844 O O . LEU A 1 107 ? 26.732 9.220 -66.615 1.00 39.69 107 LEU A O 1
ATOM 848 N N . VAL A 1 108 ? 28.091 10.448 -65.298 1.00 40.16 108 VAL A N 1
ATOM 849 C CA . VAL A 1 108 ? 28.944 11.157 -66.258 1.00 40.16 108 VAL A CA 1
ATOM 850 C C . VAL A 1 108 ? 28.826 10.597 -67.677 1.00 40.16 108 VAL A C 1
ATOM 852 O O . VAL A 1 108 ? 29.322 9.508 -67.935 1.00 40.16 108 VAL A O 1
ATOM 855 N N . SER A 1 109 ? 28.162 11.370 -68.543 1.00 35.28 109 SER A N 1
ATOM 856 C CA . SER A 1 109 ? 28.253 11.376 -70.008 1.00 35.28 109 SER A CA 1
ATOM 857 C C . SER A 1 109 ? 29.146 10.274 -70.600 1.00 35.28 109 SER A C 1
ATOM 859 O O . SER A 1 109 ? 30.351 10.270 -70.332 1.00 35.28 109 SER A O 1
ATOM 861 N N . ASP A 1 110 ? 28.567 9.430 -71.465 1.00 38.59 110 ASP A N 1
ATOM 862 C CA . ASP A 1 110 ? 29.129 8.334 -72.296 1.00 38.59 110 ASP A CA 1
ATOM 863 C C . ASP A 1 110 ? 30.474 8.603 -73.025 1.00 38.59 110 ASP A C 1
ATOM 865 O O . ASP A 1 110 ? 30.989 7.778 -73.780 1.00 38.59 110 ASP A O 1
ATOM 869 N N . VAL A 1 111 ? 31.089 9.752 -72.787 1.00 45.03 111 VAL A N 1
ATOM 870 C CA . VAL A 1 111 ? 32.412 10.174 -73.234 1.00 45.03 111 VAL A CA 1
ATOM 871 C C . VAL A 1 111 ? 33.536 9.494 -72.429 1.00 45.03 111 VAL A C 1
ATOM 873 O O . VAL A 1 111 ? 34.627 9.318 -72.960 1.00 45.03 111 VAL A O 1
ATOM 876 N N . ALA A 1 112 ? 33.320 9.070 -71.175 1.00 45.91 112 ALA A N 1
ATOM 877 C CA . ALA A 1 112 ? 34.436 8.701 -70.288 1.00 45.91 112 ALA A CA 1
ATOM 878 C C . ALA A 1 112 ? 35.052 7.301 -70.513 1.00 45.91 112 ALA A C 1
ATOM 880 O O . ALA A 1 112 ? 36.262 7.153 -70.348 1.00 45.91 112 ALA A O 1
ATOM 881 N N . GLU A 1 113 ? 34.284 6.278 -70.906 1.00 42.72 11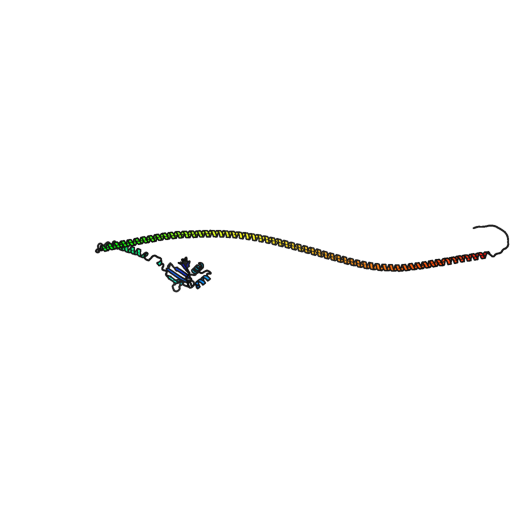3 GLU A N 1
ATOM 882 C CA . GLU A 1 113 ? 34.838 4.915 -71.060 1.00 42.72 113 GLU A CA 1
ATOM 883 C C . GLU A 1 113 ? 35.212 4.550 -72.505 1.00 42.72 113 GLU A C 1
ATOM 885 O O . GLU A 1 113 ? 36.099 3.719 -72.722 1.00 42.72 113 GLU A O 1
ATOM 890 N N . THR A 1 114 ? 34.599 5.188 -73.507 1.00 47.50 114 THR A N 1
ATOM 891 C CA . THR A 1 114 ? 34.851 4.865 -74.923 1.00 47.50 114 THR A CA 1
ATOM 892 C C . THR A 1 114 ? 35.861 5.793 -75.604 1.00 47.50 114 THR A C 1
ATOM 894 O O . THR A 1 114 ? 36.564 5.336 -76.508 1.00 47.50 114 THR A O 1
ATOM 897 N N . MET A 1 115 ? 36.012 7.048 -75.159 1.00 48.81 115 MET A N 1
ATOM 898 C CA . MET A 1 115 ? 36.941 8.001 -75.787 1.00 48.81 115 MET A CA 1
ATOM 899 C C . MET A 1 115 ? 38.424 7.756 -75.479 1.00 48.81 115 MET A C 1
ATOM 901 O O . MET A 1 115 ? 39.200 7.786 -76.429 1.00 48.81 115 MET A O 1
ATOM 905 N N . PRO A 1 116 ? 38.867 7.424 -74.245 1.00 54.06 116 PRO A N 1
ATOM 906 C CA . PRO A 1 116 ? 40.295 7.215 -73.982 1.00 54.06 116 PRO A CA 1
ATOM 907 C C . PRO A 1 116 ? 40.849 6.020 -74.761 1.00 54.06 116 PRO A C 1
ATOM 909 O O . PRO A 1 116 ? 41.952 6.071 -75.290 1.00 54.06 116 PRO A O 1
ATOM 912 N N . ARG A 1 117 ? 40.055 4.947 -74.885 1.00 59.47 117 ARG A N 1
ATOM 913 C CA . ARG A 1 117 ? 40.436 3.756 -75.657 1.00 59.47 117 ARG A CA 1
ATOM 914 C C . ARG A 1 117 ? 40.494 4.034 -77.155 1.00 59.47 117 ARG A C 1
ATOM 916 O O . ARG A 1 117 ? 41.411 3.541 -77.801 1.00 59.47 117 ARG A O 1
ATOM 923 N N . ARG A 1 118 ? 39.550 4.817 -77.695 1.00 60.59 118 ARG A N 1
ATOM 924 C CA . ARG A 1 118 ? 39.573 5.240 -79.104 1.00 60.59 118 ARG A CA 1
ATOM 925 C C . ARG A 1 118 ? 40.752 6.159 -79.395 1.00 60.59 118 ARG A C 1
ATOM 927 O O . ARG A 1 118 ? 41.505 5.859 -80.299 1.00 60.59 118 ARG A O 1
ATOM 934 N N . MET A 1 119 ? 41.001 7.166 -78.565 1.00 58.66 119 MET A N 1
ATOM 935 C CA . MET A 1 119 ? 42.135 8.077 -78.746 1.00 58.66 119 MET A CA 1
ATOM 936 C C . MET A 1 119 ? 43.493 7.382 -78.615 1.00 58.66 119 MET A C 1
ATOM 938 O O . MET A 1 119 ? 44.413 7.674 -79.372 1.00 58.66 119 MET A O 1
ATOM 942 N N . VAL A 1 120 ? 43.634 6.438 -77.676 1.00 65.62 120 VAL A N 1
ATOM 943 C CA . VAL A 1 120 ? 44.845 5.609 -77.568 1.00 65.62 120 VAL A CA 1
ATOM 944 C C . VAL A 1 120 ? 44.981 4.696 -78.784 1.00 65.62 120 VAL A C 1
ATOM 946 O O . VAL A 1 120 ? 46.099 4.501 -79.253 1.00 65.62 120 VAL A O 1
ATOM 949 N N . ALA A 1 121 ? 43.880 4.166 -79.323 1.00 66.94 121 ALA A N 1
ATOM 950 C CA . ALA A 1 121 ? 43.897 3.388 -80.559 1.00 66.94 121 ALA A CA 1
ATOM 951 C C . ALA A 1 121 ? 44.265 4.251 -81.779 1.00 66.94 121 ALA A C 1
ATOM 953 O O . ALA A 1 121 ? 45.099 3.821 -82.567 1.00 66.94 121 ALA A O 1
ATOM 954 N N . ASP A 1 122 ? 43.738 5.471 -81.889 1.00 64.44 122 ASP A N 1
ATOM 955 C CA . ASP A 1 122 ? 44.029 6.421 -82.969 1.00 64.44 122 ASP A CA 1
ATOM 956 C C . ASP A 1 122 ? 45.488 6.901 -82.909 1.00 64.44 122 ASP A C 1
ATOM 958 O O . ASP A 1 122 ? 46.189 6.896 -83.918 1.00 64.44 122 ASP A O 1
ATOM 962 N N . LEU A 1 123 ? 46.005 7.217 -81.715 1.00 65.38 123 LEU A N 1
ATOM 963 C CA . LEU A 1 123 ? 47.423 7.528 -81.509 1.00 65.38 123 LEU A CA 1
ATOM 964 C C . LEU A 1 123 ? 48.315 6.316 -81.809 1.00 65.38 123 LEU A C 1
ATOM 966 O O . LEU A 1 123 ? 49.355 6.459 -82.448 1.00 65.38 123 LEU A O 1
ATOM 970 N N . SER A 1 124 ? 47.913 5.118 -81.375 1.00 71.12 124 SER A N 1
ATOM 971 C CA . SER A 1 124 ? 48.636 3.878 -81.680 1.00 71.12 124 SER A CA 1
ATOM 972 C C . SER A 1 124 ? 48.642 3.590 -83.181 1.00 71.12 124 SER A C 1
ATOM 974 O O . SER A 1 124 ? 49.647 3.114 -83.694 1.00 71.12 124 SER A O 1
ATOM 976 N N . GLU A 1 125 ? 47.565 3.913 -83.895 1.00 72.31 125 GLU A N 1
ATOM 977 C CA . GLU A 1 125 ? 47.445 3.775 -85.345 1.00 72.31 125 GLU A CA 1
ATOM 978 C C . GLU A 1 125 ? 48.325 4.790 -86.088 1.00 72.31 125 GLU A C 1
ATOM 980 O O . GLU A 1 125 ? 49.041 4.404 -87.009 1.00 72.31 125 GLU A O 1
ATOM 985 N N . VAL A 1 126 ? 48.374 6.052 -85.646 1.00 66.56 126 VAL A N 1
ATOM 986 C CA . VAL A 1 126 ? 49.300 7.067 -86.185 1.00 66.56 126 VAL A CA 1
ATOM 987 C C . VAL A 1 126 ? 50.758 6.667 -85.937 1.00 66.56 126 VAL A C 1
ATOM 989 O O . VAL A 1 126 ? 51.579 6.705 -86.853 1.00 66.56 126 VAL A O 1
ATOM 992 N N . LEU A 1 127 ? 51.094 6.214 -84.725 1.00 67.00 127 LEU A N 1
ATOM 993 C CA . LEU A 1 127 ? 52.437 5.720 -84.402 1.00 67.00 127 LEU A CA 1
ATOM 994 C C . LEU A 1 127 ? 52.790 4.471 -85.213 1.00 67.00 127 LEU A C 1
ATOM 996 O O . LEU A 1 127 ? 53.918 4.355 -85.688 1.00 67.00 127 LEU A O 1
ATOM 1000 N N . ARG A 1 128 ? 51.828 3.567 -85.430 1.00 70.81 128 ARG A N 1
ATOM 1001 C CA . ARG A 1 128 ? 51.989 2.392 -86.291 1.00 70.81 128 ARG A CA 1
ATOM 1002 C C . ARG A 1 128 ? 52.295 2.817 -87.726 1.00 70.81 128 ARG A C 1
ATOM 1004 O O . ARG A 1 128 ? 53.283 2.340 -88.273 1.00 70.81 128 ARG A O 1
ATOM 1011 N N . GLN A 1 129 ? 51.523 3.747 -88.291 1.00 65.38 129 GLN A N 1
ATOM 1012 C CA . GLN A 1 129 ? 51.729 4.300 -89.636 1.00 65.38 129 GLN A CA 1
ATOM 1013 C C . GLN A 1 129 ? 53.094 4.987 -89.795 1.00 65.38 129 GLN A C 1
ATOM 1015 O O . GLN A 1 129 ? 53.739 4.816 -90.826 1.00 65.38 129 GLN A O 1
ATOM 1020 N N . LEU A 1 130 ? 53.572 5.702 -88.771 1.00 61.53 130 LEU A N 1
ATOM 1021 C CA . LEU A 1 130 ? 54.908 6.313 -88.755 1.00 61.53 130 LEU A CA 1
ATOM 1022 C C . LEU A 1 130 ? 56.040 5.283 -88.565 1.00 61.53 130 LEU A C 1
ATOM 1024 O O . LEU A 1 130 ? 57.145 5.478 -89.069 1.00 61.53 130 LEU A O 1
ATOM 1028 N N . SER A 1 131 ? 55.781 4.191 -87.837 1.00 63.12 131 SER A N 1
ATOM 1029 C CA . SER A 1 131 ? 56.761 3.132 -87.542 1.00 63.12 131 SER A CA 1
ATOM 1030 C C . SER A 1 131 ? 56.926 2.095 -88.658 1.00 63.12 131 SER A C 1
ATOM 1032 O O . SER A 1 131 ? 57.943 1.399 -88.694 1.00 63.12 131 SER A O 1
ATOM 1034 N N . ASP A 1 132 ? 55.955 1.983 -89.571 1.00 62.06 132 ASP A N 1
ATOM 1035 C CA . ASP A 1 132 ? 55.938 0.999 -90.658 1.00 62.06 132 ASP A CA 1
ATOM 1036 C C . ASP A 1 132 ? 56.903 1.413 -91.791 1.00 62.06 132 ASP A C 1
ATOM 1038 O O . ASP A 1 132 ? 56.529 1.767 -92.911 1.00 62.06 132 ASP A O 1
ATOM 1042 N N . GLN A 1 133 ? 58.204 1.382 -91.489 1.00 51.72 133 GLN A N 1
ATOM 1043 C CA . GLN A 1 133 ? 59.296 1.766 -92.392 1.00 51.72 133 GLN A CA 1
ATOM 1044 C C . GLN A 1 133 ? 59.413 0.886 -93.649 1.00 51.72 133 GLN A C 1
ATOM 1046 O O . GLN A 1 133 ? 60.167 1.225 -94.561 1.00 51.72 133 GLN A O 1
ATOM 1051 N N . ARG A 1 134 ? 58.646 -0.209 -93.768 1.00 50.38 134 ARG A N 1
ATOM 1052 C CA . ARG A 1 134 ? 58.585 -1.006 -95.008 1.00 50.38 134 ARG A CA 1
ATOM 1053 C C . ARG A 1 134 ? 57.922 -0.253 -96.168 1.00 50.38 134 ARG A C 1
ATOM 1055 O O . ARG A 1 134 ? 58.133 -0.616 -97.319 1.00 50.38 134 ARG A O 1
ATOM 1062 N N . CYS A 1 135 ? 57.200 0.837 -95.900 1.00 47.50 135 CYS A N 1
ATOM 1063 C CA . CYS A 1 135 ? 56.640 1.697 -96.946 1.00 47.50 135 CYS A CA 1
ATOM 1064 C C . CYS A 1 135 ? 57.614 2.757 -97.493 1.00 47.50 135 CYS A C 1
ATOM 1066 O O . CYS A 1 135 ? 57.296 3.377 -98.503 1.00 47.50 135 CYS A O 1
ATOM 1068 N N . PHE A 1 136 ? 58.794 2.959 -96.891 1.00 45.91 136 PHE A N 1
ATOM 1069 C CA . PHE A 1 136 ? 59.752 3.969 -97.370 1.00 45.91 136 PHE A CA 1
ATOM 1070 C C . PHE A 1 136 ? 60.532 3.541 -98.623 1.00 45.91 136 PHE A C 1
ATOM 1072 O O . PHE A 1 136 ? 61.064 4.400 -99.322 1.00 45.91 136 PHE A O 1
ATOM 1079 N N . GLN A 1 137 ? 60.610 2.237 -98.916 1.00 47.41 137 GLN A N 1
ATOM 1080 C CA . GLN A 1 137 ? 61.384 1.720 -100.054 1.00 47.41 137 GLN A CA 1
ATOM 1081 C C . GLN A 1 137 ? 60.532 1.200 -101.225 1.00 47.41 137 GLN A C 1
ATOM 1083 O O . GLN A 1 137 ? 61.023 1.214 -102.349 1.00 47.41 137 GLN A O 1
ATOM 1088 N N . GLU A 1 138 ? 59.269 0.799 -101.020 1.00 47.75 138 GLU A N 1
ATOM 1089 C CA . GLU A 1 138 ? 58.469 0.135 -102.075 1.00 47.75 138 GLU A CA 1
ATOM 1090 C C . GLU A 1 138 ? 57.230 0.903 -102.568 1.00 47.75 138 GLU A C 1
ATOM 1092 O O . GLU A 1 138 ? 56.586 0.478 -103.528 1.00 47.75 138 GLU A O 1
ATOM 1097 N N . ARG A 1 139 ? 56.892 2.064 -101.995 1.00 48.00 139 ARG A N 1
ATOM 1098 C CA . ARG A 1 139 ? 55.841 2.938 -102.542 1.00 48.00 139 ARG A CA 1
ATOM 1099 C C . ARG A 1 139 ? 56.369 4.352 -102.716 1.00 48.00 139 ARG A C 1
ATOM 1101 O O . ARG A 1 139 ? 56.958 4.917 -101.803 1.00 48.00 139 ARG A O 1
ATOM 1108 N N . GLN A 1 140 ? 56.146 4.907 -103.907 1.00 48.91 140 GLN A N 1
ATOM 1109 C CA . GLN A 1 140 ? 56.312 6.323 -104.222 1.00 48.91 140 GLN A CA 1
ATOM 1110 C C . GLN A 1 140 ? 55.783 7.189 -103.073 1.00 48.91 140 GLN A C 1
ATOM 1112 O O . GLN A 1 140 ? 54.578 7.265 -102.858 1.00 48.91 140 GLN A O 1
ATOM 1117 N N . ILE A 1 141 ? 56.737 7.770 -102.342 1.00 50.94 141 ILE A N 1
ATOM 1118 C CA . ILE A 1 141 ? 56.731 9.068 -101.670 1.00 50.94 141 ILE A CA 1
ATOM 1119 C C . ILE A 1 141 ? 55.324 9.492 -101.243 1.00 50.94 141 ILE A C 1
ATOM 1121 O O . ILE A 1 141 ? 54.578 10.069 -102.036 1.00 50.94 141 ILE A O 1
ATOM 1125 N N . TRP A 1 142 ? 54.995 9.281 -99.963 1.00 49.75 142 TRP A N 1
ATOM 1126 C CA . TRP A 1 142 ? 54.059 10.191 -99.303 1.00 49.75 142 TRP A CA 1
ATOM 1127 C C . TRP A 1 142 ? 54.484 11.599 -99.703 1.00 49.75 142 TRP A C 1
ATOM 1129 O O . TRP A 1 142 ? 55.654 11.943 -99.510 1.00 49.75 142 TRP A O 1
ATOM 1139 N N . SER A 1 143 ? 53.599 12.396 -100.307 1.00 59.44 143 SER A N 1
ATOM 1140 C CA . SER A 1 143 ? 53.967 13.789 -100.554 1.00 59.44 143 SER A CA 1
ATOM 1141 C C . SER A 1 143 ? 54.377 14.380 -99.203 1.00 59.44 143 SER A C 1
ATOM 1143 O O . SER A 1 143 ? 53.794 14.009 -98.183 1.00 59.44 143 SER A O 1
ATOM 1145 N N . ASN A 1 144 ? 55.392 15.251 -99.156 1.00 61.78 144 ASN A N 1
ATOM 1146 C CA . ASN A 1 144 ? 55.834 15.847 -97.885 1.00 61.78 144 ASN A CA 1
ATOM 1147 C C . ASN A 1 144 ? 54.632 16.336 -97.049 1.00 61.78 144 ASN A C 1
ATOM 1149 O O . ASN A 1 144 ? 54.626 16.181 -95.834 1.00 61.78 144 ASN A O 1
ATOM 1153 N N . GLN A 1 145 ? 53.576 16.806 -97.723 1.00 66.81 145 GLN A N 1
ATOM 1154 C CA . GLN A 1 145 ? 52.287 17.161 -97.139 1.00 66.81 145 GLN A CA 1
ATOM 1155 C C . GLN A 1 145 ? 51.630 16.043 -96.309 1.00 66.81 145 GLN A C 1
ATOM 1157 O O . GLN A 1 145 ? 51.286 16.290 -95.166 1.00 66.81 145 GLN A O 1
ATOM 1162 N N . GLN A 1 146 ? 51.505 14.814 -96.817 1.00 67.19 146 GLN A N 1
ATOM 1163 C CA . GLN A 1 146 ? 50.859 13.706 -96.093 1.00 67.19 146 GLN A CA 1
ATOM 1164 C C . GLN A 1 146 ? 51.613 13.312 -94.816 1.00 67.19 146 GLN A C 1
ATOM 1166 O O . GLN A 1 146 ? 51.002 12.938 -93.817 1.00 67.19 146 GLN A O 1
ATOM 1171 N N . LEU A 1 147 ? 52.947 13.406 -94.838 1.00 66.06 147 LEU A N 1
ATOM 1172 C CA . LEU A 1 147 ? 53.778 13.127 -93.667 1.00 66.06 147 LEU A CA 1
ATOM 1173 C C . LEU A 1 147 ? 53.661 14.252 -92.630 1.00 66.06 147 LEU A C 1
ATOM 1175 O O . LEU A 1 147 ? 53.530 13.972 -91.440 1.00 66.06 147 LEU A O 1
ATOM 1179 N N . PHE A 1 148 ? 53.641 15.511 -93.077 1.00 71.50 148 PHE A N 1
ATOM 1180 C CA . PHE A 1 148 ? 53.358 16.647 -92.202 1.00 71.50 148 PHE A CA 1
ATOM 1181 C C . PHE A 1 148 ? 51.951 16.562 -91.595 1.00 71.50 148 PHE A C 1
ATOM 1183 O O . PHE A 1 148 ? 51.823 16.728 -90.386 1.00 71.50 148 PHE A O 1
ATOM 1190 N N . ASP A 1 149 ? 50.926 16.222 -92.378 1.00 74.81 149 ASP A N 1
ATOM 1191 C CA . ASP A 1 149 ? 49.540 16.109 -91.907 1.00 74.81 149 ASP A CA 1
ATOM 1192 C C . ASP A 1 149 ? 49.387 15.005 -90.840 1.00 74.81 149 ASP A C 1
ATOM 1194 O O . ASP A 1 149 ? 48.732 15.214 -89.818 1.00 74.81 149 ASP A O 1
ATOM 1198 N N . ALA A 1 150 ? 50.037 13.847 -91.017 1.00 72.12 150 ALA A N 1
ATOM 1199 C CA . ALA A 1 150 ? 50.016 12.765 -90.028 1.00 72.12 150 ALA A CA 1
ATOM 1200 C C . ALA A 1 150 ? 50.741 13.136 -88.722 1.00 72.12 150 ALA A C 1
ATOM 1202 O O . ALA A 1 150 ? 50.264 12.809 -87.633 1.00 72.12 150 ALA A O 1
ATOM 1203 N N . ILE A 1 151 ? 51.870 13.848 -88.815 1.00 73.50 151 ILE A N 1
ATOM 1204 C CA . ILE A 1 151 ? 52.604 14.346 -87.644 1.00 73.50 151 ILE A CA 1
ATOM 1205 C C . ILE A 1 151 ? 51.774 15.395 -86.896 1.00 73.50 151 ILE A C 1
ATOM 1207 O O . ILE A 1 151 ? 51.669 15.323 -85.672 1.00 73.50 151 ILE A O 1
ATOM 1211 N N . VAL A 1 152 ? 51.155 16.339 -87.612 1.00 79.00 152 VAL A N 1
ATOM 1212 C CA . VAL A 1 152 ? 50.282 17.369 -87.025 1.00 79.00 152 VAL A CA 1
ATOM 1213 C C . VAL A 1 152 ? 49.099 16.721 -86.305 1.00 79.00 152 VAL A C 1
ATOM 1215 O O . VAL A 1 152 ? 48.875 17.016 -85.134 1.00 79.00 152 VAL A O 1
ATOM 1218 N N . ASN A 1 153 ? 48.422 15.758 -86.938 1.00 77.75 153 ASN A N 1
ATOM 1219 C CA . ASN A 1 153 ? 47.323 15.021 -86.311 1.00 77.75 153 ASN A CA 1
ATOM 1220 C C . ASN A 1 153 ? 47.795 14.234 -85.068 1.00 77.75 153 ASN A C 1
ATOM 1222 O O . ASN A 1 153 ? 47.136 14.242 -84.032 1.00 77.75 153 ASN A O 1
ATOM 1226 N N . GLY A 1 154 ? 48.985 13.624 -85.106 1.00 73.75 154 GLY A N 1
ATOM 1227 C CA . GLY A 1 154 ? 49.585 12.976 -83.933 1.00 73.75 154 GLY A CA 1
ATOM 1228 C C . GLY A 1 154 ? 49.807 13.933 -82.751 1.00 73.75 154 GLY A C 1
ATOM 1229 O O . GLY A 1 154 ? 49.509 13.582 -81.607 1.00 73.75 154 GLY A O 1
ATOM 1230 N N . PHE A 1 155 ? 50.275 15.159 -83.012 1.00 76.69 155 PHE A N 1
ATOM 1231 C CA . PHE A 1 155 ? 50.411 16.194 -81.981 1.00 76.69 155 PHE A CA 1
ATOM 1232 C C . PHE A 1 155 ? 49.058 16.671 -81.442 1.00 76.69 155 PHE A C 1
ATOM 1234 O O . PHE A 1 155 ? 48.930 16.876 -80.234 1.00 76.69 155 PHE A O 1
ATOM 1241 N N . GLU A 1 156 ? 48.044 16.800 -82.298 1.00 80.50 156 GLU A N 1
ATOM 1242 C CA . GLU A 1 156 ? 46.680 17.140 -81.880 1.00 80.50 156 GLU A CA 1
ATOM 1243 C C . GLU A 1 156 ? 46.089 16.062 -80.957 1.00 80.50 156 GLU A C 1
ATOM 1245 O O . GLU A 1 156 ? 45.560 16.393 -79.893 1.00 80.50 156 GLU A O 1
ATOM 1250 N N . GLN A 1 157 ? 46.260 14.774 -81.285 1.00 75.88 157 GLN A N 1
ATOM 1251 C CA . GLN A 1 157 ? 45.807 13.667 -80.430 1.00 75.88 157 GLN A CA 1
ATOM 1252 C C . GLN A 1 157 ? 46.550 13.617 -79.088 1.00 75.88 157 GLN A C 1
ATOM 1254 O O . GLN A 1 157 ? 45.929 13.400 -78.044 1.00 75.88 157 GLN A O 1
ATOM 1259 N N . LEU A 1 158 ? 47.865 13.867 -79.080 1.00 75.38 158 LEU A N 1
ATOM 1260 C CA . LEU A 1 158 ? 48.645 13.971 -77.840 1.00 75.38 158 LEU A CA 1
ATOM 1261 C C . LEU A 1 158 ? 48.183 15.144 -76.968 1.00 75.38 158 LEU A C 1
ATOM 1263 O O . LEU A 1 158 ? 48.079 14.998 -75.749 1.00 75.38 158 LEU A O 1
ATOM 1267 N N . HIS A 1 159 ? 47.871 16.291 -77.573 1.00 78.56 159 HIS A N 1
ATOM 1268 C CA . HIS A 1 159 ? 47.357 17.452 -76.849 1.00 78.56 159 HIS A CA 1
ATOM 1269 C C . HIS A 1 159 ? 45.968 17.186 -76.246 1.00 78.56 159 HIS A C 1
ATOM 1271 O O . HIS A 1 159 ? 45.711 17.529 -75.087 1.00 78.56 159 HIS A O 1
ATOM 1277 N N . LEU A 1 160 ? 45.087 16.516 -76.994 1.00 78.56 160 LEU A N 1
ATOM 1278 C CA . LEU A 1 160 ? 43.759 16.125 -76.517 1.00 78.56 160 LEU A CA 1
ATOM 1279 C C . LEU A 1 160 ? 43.860 15.121 -75.355 1.00 78.56 160 LEU A C 1
ATOM 1281 O O . LEU A 1 160 ? 43.182 15.281 -74.338 1.00 78.56 160 LEU A O 1
ATOM 1285 N N . LEU A 1 161 ? 44.761 14.136 -75.458 1.00 76.56 161 LEU A N 1
ATOM 1286 C CA . LEU A 1 161 ? 45.020 13.160 -74.395 1.00 76.56 161 LEU A CA 1
ATOM 1287 C C . LEU A 1 161 ? 45.562 13.838 -73.128 1.00 76.56 161 LEU A C 1
ATOM 1289 O O . LEU A 1 161 ? 45.071 13.569 -72.034 1.00 76.56 161 LEU A O 1
ATOM 1293 N N . ALA A 1 162 ? 46.521 14.757 -73.269 1.00 74.06 162 ALA A N 1
ATOM 1294 C CA . ALA A 1 162 ? 47.075 15.508 -72.144 1.00 74.06 162 ALA A CA 1
ATOM 1295 C C . ALA A 1 162 ? 45.999 16.342 -71.427 1.00 74.06 162 ALA A C 1
ATOM 1297 O O . ALA A 1 162 ? 45.923 16.341 -70.197 1.00 74.06 162 ALA A O 1
ATOM 1298 N N . THR A 1 163 ? 45.114 16.992 -72.189 1.00 77.62 163 THR A N 1
ATOM 1299 C CA . THR A 1 163 ? 44.005 17.786 -71.639 1.00 77.62 163 THR A CA 1
ATOM 1300 C C . THR A 1 163 ? 43.025 16.904 -70.859 1.00 77.62 163 THR A C 1
ATOM 1302 O O . THR A 1 163 ? 42.580 17.278 -69.771 1.00 77.62 163 THR A O 1
ATOM 1305 N N . HIS A 1 164 ? 42.735 15.698 -71.356 1.00 73.50 164 HIS A N 1
ATOM 1306 C CA . HIS A 1 164 ? 41.910 14.727 -70.638 1.00 73.50 164 HIS A CA 1
ATOM 1307 C C . HIS A 1 164 ? 42.571 14.204 -69.362 1.00 73.50 164 HIS A C 1
ATOM 1309 O O . HIS A 1 164 ? 41.891 14.113 -68.339 1.00 73.50 164 HIS A O 1
ATOM 1315 N N . CYS A 1 165 ? 43.876 13.917 -69.379 1.00 73.94 165 CYS A N 1
ATOM 1316 C CA . CYS A 1 165 ? 44.608 13.532 -68.171 1.00 73.94 165 CYS A CA 1
ATOM 1317 C C . CYS A 1 165 ? 44.517 14.626 -67.095 1.00 73.94 165 CYS A C 1
ATOM 1319 O O . CYS A 1 165 ? 44.179 14.328 -65.952 1.00 73.94 165 CYS A O 1
ATOM 1321 N N . MET A 1 166 ? 44.694 15.899 -67.465 1.00 76.56 166 MET A N 1
ATOM 1322 C CA . MET A 1 166 ? 44.550 17.023 -66.527 1.00 76.56 166 MET A CA 1
ATOM 1323 C C . MET A 1 166 ? 43.124 17.148 -65.962 1.00 76.56 166 MET A C 1
ATOM 1325 O O . MET A 1 166 ? 42.935 17.435 -64.778 1.00 76.56 166 MET A O 1
ATOM 1329 N N . GLN A 1 167 ? 42.097 16.914 -66.784 1.00 77.81 167 GLN A N 1
ATOM 1330 C CA . GLN A 1 167 ? 40.705 16.900 -66.321 1.00 77.81 167 GLN A CA 1
ATOM 1331 C C . GLN A 1 167 ? 40.435 15.734 -65.359 1.00 77.81 167 GLN A C 1
ATOM 1333 O O . GLN A 1 167 ? 39.759 15.921 -64.345 1.00 77.81 167 GLN A O 1
ATOM 1338 N N . GLN A 1 168 ? 40.981 14.547 -65.638 1.00 76.25 168 GLN A N 1
ATOM 1339 C CA . GLN A 1 168 ? 40.873 13.390 -64.748 1.00 76.25 168 GLN A CA 1
ATOM 1340 C C . GLN A 1 168 ? 41.582 13.635 -63.414 1.00 76.25 168 GLN A C 1
ATOM 1342 O O . GLN A 1 168 ? 40.998 13.357 -62.367 1.00 76.25 168 GLN A O 1
ATOM 1347 N N . GLU A 1 169 ? 42.778 14.226 -63.419 1.00 73.94 169 GLU A N 1
ATOM 1348 C CA . GLU A 1 169 ? 43.482 14.617 -62.192 1.00 73.94 169 GLU A CA 1
ATOM 1349 C C . GLU A 1 169 ? 42.649 15.578 -61.334 1.00 73.94 169 GLU A C 1
ATOM 1351 O O . GLU A 1 169 ? 42.544 15.392 -60.119 1.00 73.94 169 GLU A O 1
ATOM 1356 N N . ALA A 1 170 ? 41.979 16.561 -61.946 1.00 77.31 170 ALA A N 1
ATOM 1357 C CA . ALA A 1 170 ? 41.101 17.484 -61.227 1.00 77.31 170 ALA A CA 1
ATOM 1358 C C . ALA A 1 170 ? 39.890 16.776 -60.586 1.00 77.31 170 ALA A C 1
ATOM 1360 O O . ALA A 1 170 ? 39.513 17.088 -59.450 1.00 77.31 170 ALA A O 1
ATOM 1361 N N . VAL A 1 171 ? 39.292 15.801 -61.282 1.00 79.62 171 VAL A N 1
ATOM 1362 C CA . VAL A 1 171 ? 38.189 14.982 -60.750 1.00 79.62 171 VAL A CA 1
ATOM 1363 C C . VAL A 1 171 ? 38.670 14.097 -59.601 1.00 79.62 171 VAL A C 1
ATOM 1365 O O . VAL A 1 171 ? 38.023 14.064 -58.553 1.00 79.62 171 VAL A O 1
ATOM 1368 N N . VAL A 1 172 ? 39.822 13.437 -59.746 1.00 79.12 172 VAL A N 1
ATOM 1369 C CA . VAL A 1 172 ? 40.428 12.613 -58.689 1.00 79.12 172 VAL A CA 1
ATOM 1370 C C . VAL A 1 172 ? 40.745 13.465 -57.459 1.00 79.12 172 VAL A C 1
ATOM 1372 O O . VAL A 1 172 ? 40.369 13.097 -56.347 1.00 79.12 172 VAL A O 1
ATOM 1375 N N . ALA A 1 173 ? 41.340 14.646 -57.637 1.00 78.31 173 ALA A N 1
ATOM 1376 C CA . ALA A 1 173 ? 41.629 15.569 -56.541 1.00 78.31 173 ALA A CA 1
ATOM 1377 C C . ALA A 1 173 ? 40.357 16.037 -55.813 1.00 78.31 173 ALA A C 1
ATOM 1379 O O . ALA A 1 173 ? 40.356 16.194 -54.589 1.00 78.31 173 ALA A O 1
ATOM 1380 N N . LYS A 1 174 ? 39.255 16.247 -56.545 1.00 85.81 174 LYS A N 1
ATOM 1381 C CA . LYS A 1 174 ? 37.952 16.563 -55.947 1.00 85.81 174 LYS A CA 1
ATOM 1382 C C . LYS A 1 174 ? 37.393 15.376 -55.156 1.00 85.81 174 LYS A C 1
ATOM 1384 O O . LYS A 1 174 ? 36.972 15.572 -54.020 1.00 85.81 174 LYS A O 1
ATOM 1389 N N . LEU A 1 175 ? 37.439 14.166 -55.714 1.00 84.12 175 LEU A N 1
ATOM 1390 C CA . LEU A 1 175 ? 36.977 12.948 -55.041 1.00 84.12 175 LEU A CA 1
ATOM 1391 C C . LEU A 1 175 ? 37.744 12.690 -53.742 1.00 84.12 175 LEU A C 1
ATOM 1393 O O . LEU A 1 175 ? 37.122 12.381 -52.730 1.00 84.12 175 LEU A O 1
ATOM 1397 N N . VAL A 1 176 ? 39.066 12.886 -53.734 1.00 86.06 176 VAL A N 1
ATOM 1398 C CA . VAL A 1 176 ? 39.880 12.777 -52.511 1.00 86.06 176 VAL A CA 1
ATOM 1399 C C . VAL A 1 176 ? 39.375 13.746 -51.436 1.00 86.06 176 VAL A C 1
ATOM 1401 O O . VAL A 1 176 ? 39.102 13.330 -50.311 1.00 86.06 176 VAL A O 1
ATOM 1404 N N . LYS A 1 177 ? 39.150 15.018 -51.791 1.00 90.06 177 LYS A N 1
ATOM 1405 C CA . LYS A 1 177 ? 38.618 16.023 -50.853 1.00 90.06 177 LYS A CA 1
ATOM 1406 C C . LYS A 1 177 ? 37.226 15.669 -50.334 1.00 90.06 177 LYS A C 1
ATOM 1408 O O . LYS A 1 177 ? 36.929 15.918 -49.167 1.00 90.06 177 LYS A O 1
ATOM 1413 N N . ASP A 1 178 ? 36.360 15.132 -51.186 1.00 87.00 178 ASP A N 1
ATOM 1414 C CA . ASP A 1 178 ? 35.005 14.754 -50.788 1.00 87.00 178 ASP A CA 1
ATOM 1415 C C . ASP A 1 178 ? 35.015 13.522 -49.864 1.00 87.00 178 ASP A C 1
ATOM 1417 O O . ASP A 1 178 ? 34.295 13.509 -48.864 1.00 87.00 178 ASP A O 1
ATOM 1421 N N . VAL A 1 179 ? 35.912 12.554 -50.095 1.00 90.19 179 VAL A N 1
ATOM 1422 C CA . VAL A 1 179 ? 36.146 11.425 -49.177 1.00 90.19 179 VAL A CA 1
ATOM 1423 C C . VAL A 1 179 ? 36.643 11.906 -47.813 1.00 90.19 179 VAL A C 1
ATOM 1425 O O . VAL A 1 179 ? 36.147 11.438 -46.787 1.00 90.19 179 VAL A O 1
ATOM 1428 N N . ASP A 1 180 ? 37.572 12.862 -47.765 1.00 89.31 180 ASP A N 1
ATOM 1429 C CA . ASP A 1 180 ? 38.065 13.409 -46.494 1.00 89.31 180 ASP A CA 1
ATOM 1430 C C . ASP A 1 180 ? 36.963 14.143 -45.717 1.00 89.31 180 ASP A C 1
ATOM 1432 O O . ASP A 1 180 ? 36.827 13.967 -44.502 1.00 89.31 180 ASP A O 1
ATOM 1436 N N . LYS A 1 181 ? 36.097 14.892 -46.412 1.00 91.31 181 LYS A N 1
ATOM 1437 C CA . LYS A 1 181 ? 34.906 15.501 -45.796 1.00 91.31 181 LYS A CA 1
ATOM 1438 C C . LYS A 1 181 ? 33.946 14.448 -45.250 1.00 91.31 181 LYS A C 1
ATOM 1440 O O . LYS A 1 181 ? 33.426 14.617 -44.147 1.00 91.31 181 LYS A O 1
ATOM 1445 N N . TRP A 1 182 ? 33.702 13.366 -45.990 1.00 86.81 182 TRP A N 1
ATOM 1446 C CA . TRP A 1 182 ? 32.835 12.280 -45.528 1.00 86.81 182 TRP A CA 1
ATOM 1447 C C . TRP A 1 182 ? 33.409 11.567 -44.306 1.00 86.81 182 TRP A C 1
ATOM 1449 O O . TRP A 1 182 ? 32.653 11.280 -43.377 1.00 86.81 182 TRP A O 1
ATOM 1459 N N . LYS A 1 183 ? 34.729 11.350 -44.253 1.00 89.50 183 LYS A N 1
ATOM 1460 C CA . LYS A 1 183 ? 35.410 10.814 -43.065 1.00 89.50 183 LYS A CA 1
ATOM 1461 C C . LYS A 1 183 ? 35.228 11.729 -41.856 1.00 89.50 183 LYS A C 1
ATOM 1463 O O . LYS A 1 183 ? 34.808 11.254 -40.805 1.00 89.50 183 LYS A O 1
ATOM 1468 N N . ALA A 1 184 ? 35.461 13.033 -42.007 1.00 91.00 184 ALA A N 1
ATOM 1469 C CA . ALA A 1 184 ? 35.261 13.996 -40.924 1.00 91.00 184 ALA A CA 1
ATOM 1470 C C . ALA A 1 184 ? 33.800 14.015 -40.429 1.00 91.00 184 ALA A C 1
ATOM 1472 O O . ALA A 1 184 ? 33.543 13.978 -39.226 1.00 91.00 184 ALA A O 1
ATOM 1473 N N . ALA A 1 185 ? 32.833 13.993 -41.352 1.00 89.44 185 ALA A N 1
ATOM 1474 C CA . ALA A 1 185 ? 31.411 13.944 -41.018 1.00 89.44 185 ALA A CA 1
ATOM 1475 C C . ALA A 1 185 ? 30.985 12.615 -40.371 1.00 89.44 185 ALA A C 1
ATOM 1477 O O . ALA A 1 185 ? 30.034 12.589 -39.590 1.00 89.44 185 ALA A O 1
ATOM 1478 N N . ALA A 1 186 ? 31.638 11.499 -40.705 1.00 87.00 186 ALA A N 1
ATOM 1479 C CA . ALA A 1 186 ? 31.412 10.216 -40.048 1.00 87.00 186 ALA A CA 1
ATOM 1480 C C . ALA A 1 186 ? 31.939 10.234 -38.607 1.00 87.00 186 ALA A C 1
ATOM 1482 O O . ALA A 1 186 ? 31.183 9.911 -37.698 1.00 87.00 186 ALA A O 1
ATOM 1483 N N . ILE A 1 187 ? 33.174 10.704 -38.390 1.00 91.94 187 ILE A N 1
ATOM 1484 C CA . ILE A 1 187 ? 33.782 10.819 -37.053 1.00 91.94 187 ILE A CA 1
ATOM 1485 C C . ILE A 1 187 ? 32.924 11.696 -36.133 1.00 91.94 187 ILE A C 1
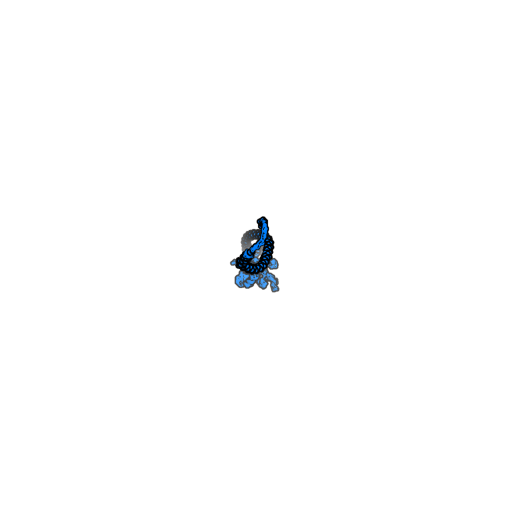ATOM 1487 O O . ILE A 1 187 ? 32.632 11.312 -35.003 1.00 91.94 187 ILE A O 1
ATOM 1491 N N . GLU A 1 188 ? 32.468 12.853 -36.619 1.00 91.81 188 GLU A N 1
ATOM 1492 C CA . GLU A 1 188 ? 31.641 13.756 -35.814 1.00 91.81 188 GLU A CA 1
ATOM 1493 C C . GLU A 1 188 ? 30.254 13.167 -35.506 1.00 91.81 188 GLU A C 1
ATOM 1495 O O . GLU A 1 188 ? 29.723 13.389 -34.417 1.00 91.81 188 GLU A O 1
ATOM 1500 N N . ARG A 1 189 ? 29.670 12.379 -36.422 1.00 88.56 189 ARG A N 1
ATOM 1501 C CA . ARG A 1 189 ? 28.428 11.640 -36.141 1.00 88.56 189 ARG A CA 1
ATOM 1502 C C . ARG A 1 189 ? 28.638 10.605 -35.042 1.00 88.56 189 ARG A C 1
ATOM 1504 O O . ARG A 1 189 ? 27.868 10.622 -34.087 1.00 88.56 189 ARG A O 1
ATOM 1511 N N . THR A 1 190 ? 29.689 9.790 -35.136 1.00 90.38 190 THR A N 1
ATOM 1512 C CA . THR A 1 190 ? 30.021 8.789 -34.110 1.00 90.38 190 THR A CA 1
ATOM 1513 C C . THR A 1 190 ? 30.241 9.443 -32.746 1.00 90.38 190 THR A C 1
ATOM 1515 O O . THR A 1 190 ? 29.670 9.020 -31.747 1.00 90.38 190 THR A O 1
ATOM 1518 N N . ARG A 1 191 ? 30.971 10.563 -32.696 1.00 93.00 191 ARG A N 1
ATOM 1519 C CA . ARG A 1 191 ? 31.200 11.301 -31.445 1.00 93.00 191 ARG A CA 1
ATOM 1520 C C . ARG A 1 191 ? 29.896 11.785 -30.797 1.00 93.00 191 ARG A C 1
ATOM 1522 O O . ARG A 1 191 ? 29.759 11.743 -29.576 1.00 93.00 191 ARG A O 1
ATOM 1529 N N . ARG A 1 192 ? 28.937 12.272 -31.594 1.00 91.69 192 ARG A N 1
ATOM 1530 C CA . ARG A 1 192 ? 27.627 12.718 -31.086 1.00 91.69 192 ARG A CA 1
ATOM 1531 C C . ARG A 1 192 ? 26.787 11.554 -30.582 1.00 91.69 192 ARG A C 1
ATOM 1533 O O . ARG A 1 192 ? 26.176 11.692 -29.526 1.00 91.69 192 ARG A O 1
ATOM 1540 N N . THR A 1 193 ? 26.769 10.433 -31.303 1.00 90.06 193 THR A N 1
ATOM 1541 C CA . THR A 1 193 ? 26.040 9.236 -30.865 1.00 90.06 193 THR A CA 1
ATOM 1542 C C . THR A 1 193 ? 26.621 8.674 -29.574 1.00 90.06 193 THR A C 1
ATOM 1544 O O . THR A 1 193 ? 25.855 8.375 -28.665 1.00 90.06 193 THR A O 1
ATOM 1547 N N . ASP A 1 194 ? 27.948 8.630 -29.436 1.00 91.81 194 ASP A N 1
ATOM 1548 C CA . ASP A 1 194 ? 28.608 8.160 -28.212 1.00 91.81 194 ASP A CA 1
ATOM 1549 C C . ASP A 1 194 ? 28.309 9.088 -27.029 1.00 91.81 194 ASP A C 1
ATOM 1551 O O . ASP A 1 194 ? 27.991 8.634 -25.931 1.00 91.81 194 ASP A O 1
ATOM 1555 N N . SER A 1 195 ? 28.334 10.407 -27.252 1.00 92.31 195 SER A N 1
ATOM 1556 C CA . SER A 1 195 ? 27.968 11.384 -26.222 1.00 92.31 195 SER A CA 1
ATOM 1557 C C . SER A 1 195 ? 26.517 11.224 -25.760 1.00 92.31 195 SER A C 1
ATOM 1559 O O . SER A 1 195 ? 26.264 11.265 -24.557 1.00 92.31 195 SER A O 1
ATOM 1561 N N . ALA A 1 196 ? 25.577 11.035 -26.691 1.00 91.94 196 ALA A N 1
ATOM 1562 C CA . ALA A 1 196 ? 24.169 10.808 -26.368 1.00 91.94 196 ALA A CA 1
ATOM 1563 C C . ALA A 1 196 ? 23.973 9.482 -25.617 1.00 91.94 196 ALA A C 1
ATOM 1565 O O . ALA A 1 196 ? 23.240 9.427 -24.634 1.00 91.94 196 ALA A O 1
ATOM 1566 N N . LEU A 1 197 ? 24.684 8.426 -26.020 1.00 92.62 197 LEU A N 1
ATOM 1567 C CA . LEU A 1 197 ? 24.651 7.132 -25.342 1.00 92.62 197 LEU A CA 1
ATOM 1568 C C . LEU A 1 197 ? 25.178 7.231 -23.901 1.00 92.62 197 LEU A C 1
ATOM 1570 O O . LEU A 1 197 ? 24.560 6.697 -22.984 1.00 92.62 197 LEU A O 1
ATOM 1574 N N . HIS A 1 198 ? 26.265 7.972 -23.671 1.00 93.12 198 HIS A N 1
ATOM 1575 C CA . HIS A 1 198 ? 26.783 8.227 -22.323 1.00 93.12 198 HIS A CA 1
ATOM 1576 C C . HIS A 1 198 ? 25.846 9.072 -21.452 1.00 93.12 198 HIS A C 1
ATOM 1578 O O . HIS A 1 198 ? 25.833 8.908 -20.230 1.00 93.12 198 HIS A O 1
ATOM 1584 N N . GLU A 1 199 ? 25.094 9.999 -22.042 1.00 92.56 199 GLU A N 1
ATOM 1585 C CA . GLU A 1 199 ? 24.072 10.767 -21.329 1.00 92.56 199 GLU A CA 1
ATOM 1586 C C . GLU A 1 199 ? 22.886 9.876 -20.947 1.00 92.56 199 GLU A C 1
ATOM 1588 O O . GLU A 1 199 ? 22.495 9.849 -19.779 1.00 92.56 199 GLU A O 1
ATOM 1593 N N . HIS A 1 200 ? 22.394 9.061 -21.885 1.00 90.88 200 HIS A N 1
ATOM 1594 C CA . HIS A 1 200 ? 21.348 8.078 -21.613 1.00 90.88 200 HIS A CA 1
ATOM 1595 C C . HIS A 1 200 ? 21.761 7.077 -20.529 1.00 90.88 200 HIS A C 1
ATOM 1597 O O . HIS A 1 200 ? 20.972 6.816 -19.621 1.00 90.88 200 HIS A O 1
ATOM 1603 N N . GLN A 1 201 ? 23.005 6.590 -20.548 1.00 93.06 201 GLN A N 1
ATOM 1604 C CA . GLN A 1 201 ? 23.509 5.709 -19.495 1.00 93.06 201 GLN A CA 1
ATOM 1605 C C . GLN A 1 201 ? 23.466 6.386 -18.119 1.00 93.06 201 GLN A C 1
ATOM 1607 O O . GLN A 1 201 ? 22.944 5.809 -17.173 1.00 93.06 201 GLN A O 1
ATOM 1612 N N . ARG A 1 202 ? 23.911 7.646 -18.010 1.00 93.88 202 ARG A N 1
ATOM 1613 C CA . ARG A 1 202 ? 23.829 8.394 -16.743 1.00 93.88 202 ARG A CA 1
ATOM 1614 C C . ARG A 1 202 ? 22.391 8.566 -16.259 1.00 93.88 202 ARG A C 1
ATOM 1616 O O . ARG A 1 202 ? 22.144 8.471 -15.060 1.00 93.88 202 ARG A O 1
ATOM 1623 N N . THR A 1 203 ? 21.447 8.824 -17.165 1.00 92.94 203 THR A N 1
ATOM 1624 C CA . THR A 1 203 ? 20.028 8.917 -16.786 1.00 92.94 203 THR A CA 1
ATOM 1625 C C . THR A 1 203 ? 19.463 7.575 -16.324 1.00 92.94 203 THR A C 1
ATOM 1627 O O . THR A 1 203 ? 18.688 7.551 -15.371 1.00 92.94 203 THR A O 1
ATOM 1630 N N . LEU A 1 204 ? 19.881 6.459 -16.934 1.00 93.50 204 LEU A N 1
ATOM 1631 C CA . LEU A 1 204 ? 19.497 5.118 -16.491 1.00 93.50 204 LEU A CA 1
ATOM 1632 C C . LEU A 1 204 ? 20.049 4.812 -15.097 1.00 93.50 204 LEU A C 1
ATOM 1634 O O . LEU A 1 204 ? 19.276 4.403 -14.237 1.00 93.50 204 LEU A O 1
ATOM 1638 N N . ASP A 1 205 ? 21.324 5.106 -14.836 1.00 92.56 205 ASP A N 1
ATOM 1639 C CA . ASP A 1 205 ? 21.941 4.893 -13.520 1.00 92.56 205 ASP A CA 1
ATOM 1640 C C . ASP A 1 205 ? 21.231 5.723 -12.424 1.00 92.56 205 ASP A C 1
ATOM 1642 O O . ASP A 1 205 ? 21.021 5.262 -11.298 1.00 92.56 205 ASP A O 1
ATOM 1646 N N . GLN A 1 206 ? 20.809 6.954 -12.746 1.00 94.00 206 GLN A N 1
ATOM 1647 C CA . GLN A 1 206 ? 20.016 7.797 -11.840 1.00 94.00 206 GLN A CA 1
ATOM 1648 C C . GLN A 1 206 ? 18.628 7.209 -11.564 1.00 94.00 206 GLN A C 1
ATOM 1650 O O . GLN A 1 206 ? 18.186 7.203 -10.414 1.00 94.00 206 GLN A O 1
ATOM 1655 N N . LEU A 1 207 ? 17.945 6.711 -12.599 1.00 93.75 207 LEU A N 1
ATOM 1656 C CA . LEU A 1 207 ? 16.641 6.063 -12.458 1.00 93.75 207 LEU A CA 1
ATOM 1657 C C . LEU A 1 207 ? 16.739 4.758 -11.662 1.00 93.75 207 LEU A C 1
ATOM 1659 O O . LEU A 1 207 ? 15.871 4.494 -10.833 1.00 93.75 207 LEU A O 1
ATOM 1663 N N . GLU A 1 208 ? 17.797 3.974 -11.856 1.00 94.56 208 GLU A N 1
ATOM 1664 C CA . GLU A 1 208 ? 18.050 2.748 -11.097 1.00 94.56 208 GLU A CA 1
ATOM 1665 C C . GLU A 1 208 ? 18.326 3.054 -9.620 1.00 94.56 208 GLU A C 1
ATOM 1667 O O . GLU A 1 208 ? 17.712 2.457 -8.734 1.00 94.56 208 GLU A O 1
ATOM 1672 N N . SER A 1 209 ? 19.163 4.057 -9.337 1.00 95.00 209 SER A N 1
ATOM 1673 C CA . SER A 1 209 ? 19.400 4.547 -7.972 1.00 95.00 209 SER A CA 1
ATOM 1674 C C . SER A 1 209 ? 18.105 5.022 -7.299 1.00 95.00 209 SER A C 1
ATOM 1676 O O . SER A 1 209 ? 17.811 4.654 -6.156 1.00 95.00 209 SER A O 1
ATOM 1678 N N . PHE A 1 210 ? 17.278 5.781 -8.024 1.00 95.19 210 PHE A N 1
ATOM 1679 C CA . PHE A 1 210 ? 15.973 6.224 -7.537 1.00 95.19 210 PHE A CA 1
ATOM 1680 C C . PHE A 1 210 ? 15.019 5.049 -7.273 1.00 95.19 210 PHE A C 1
ATOM 1682 O O . PHE A 1 210 ? 14.346 5.018 -6.237 1.00 95.19 210 PHE A O 1
ATOM 1689 N N . ALA A 1 211 ? 14.980 4.057 -8.166 1.00 92.69 211 ALA A N 1
ATOM 1690 C CA . ALA A 1 211 ? 14.168 2.855 -8.002 1.00 92.69 211 ALA A CA 1
ATOM 1691 C C . ALA A 1 211 ? 14.600 2.048 -6.768 1.00 92.69 211 ALA A C 1
ATOM 1693 O O . ALA A 1 211 ? 13.751 1.655 -5.967 1.00 92.69 211 ALA A O 1
ATOM 1694 N N . MET A 1 212 ? 15.908 1.876 -6.557 1.00 94.81 212 MET A N 1
ATOM 1695 C CA . MET A 1 212 ? 16.464 1.204 -5.378 1.00 94.81 212 MET A CA 1
ATOM 1696 C C . MET A 1 212 ? 16.147 1.954 -4.080 1.00 94.81 212 MET A C 1
ATOM 1698 O O . MET A 1 212 ? 15.751 1.337 -3.089 1.00 94.81 212 MET A O 1
ATOM 1702 N N . SER A 1 213 ? 16.260 3.286 -4.083 1.00 96.44 213 SER A N 1
ATOM 1703 C CA . SER A 1 213 ? 15.872 4.122 -2.941 1.00 96.44 213 SER A CA 1
ATOM 1704 C C . SER A 1 213 ? 14.382 3.972 -2.618 1.00 96.44 213 SER A C 1
ATOM 1706 O O . SER A 1 213 ? 14.023 3.700 -1.473 1.00 96.44 213 SER A O 1
ATOM 1708 N N . THR A 1 214 ? 13.523 4.039 -3.638 1.00 93.88 214 THR A N 1
ATOM 1709 C CA . THR A 1 214 ? 12.072 3.854 -3.494 1.00 93.88 214 THR A CA 1
ATOM 1710 C C . THR A 1 214 ? 11.737 2.460 -2.962 1.00 93.88 214 THR A C 1
ATOM 1712 O O . THR A 1 214 ? 10.924 2.322 -2.048 1.00 93.88 214 THR A O 1
ATOM 1715 N N . GLN A 1 215 ? 12.400 1.416 -3.469 1.00 94.81 215 GLN A N 1
ATOM 1716 C CA . GLN A 1 215 ? 12.229 0.046 -2.985 1.00 94.81 215 GLN A CA 1
ATOM 1717 C C . GLN A 1 215 ? 12.623 -0.089 -1.509 1.00 94.81 215 GLN A C 1
ATOM 1719 O O . GLN A 1 215 ? 11.937 -0.773 -0.748 1.00 94.81 215 GLN A O 1
ATOM 1724 N N . GLN A 1 216 ? 13.694 0.584 -1.081 1.00 95.62 216 GLN A N 1
ATOM 1725 C CA . GLN A 1 216 ? 14.098 0.610 0.321 1.00 95.62 216 GLN A CA 1
ATOM 1726 C C . GLN A 1 216 ? 13.056 1.317 1.196 1.00 95.62 216 GLN A C 1
ATOM 1728 O O . GLN A 1 216 ? 12.711 0.806 2.260 1.00 95.62 216 GLN A O 1
ATOM 1733 N N . THR A 1 217 ? 12.503 2.449 0.749 1.00 94.56 217 THR A N 1
ATOM 1734 C CA . THR A 1 217 ? 11.417 3.140 1.461 1.00 94.56 217 THR A CA 1
ATOM 1735 C C . THR A 1 217 ? 10.184 2.250 1.607 1.00 94.56 217 THR A C 1
ATOM 1737 O O . THR A 1 217 ? 9.626 2.173 2.699 1.00 94.56 217 THR A O 1
ATOM 1740 N N . ILE A 1 218 ? 9.795 1.530 0.550 1.00 94.62 218 ILE A N 1
ATOM 1741 C CA . ILE A 1 218 ? 8.664 0.590 0.587 1.00 94.62 218 ILE A CA 1
ATOM 1742 C C . ILE A 1 218 ? 8.906 -0.516 1.619 1.00 94.62 218 ILE A C 1
ATOM 1744 O O . ILE A 1 218 ? 8.023 -0.786 2.425 1.00 94.62 218 ILE A O 1
ATOM 1748 N N . ARG A 1 219 ? 10.103 -1.117 1.653 1.00 93.88 219 ARG A N 1
ATOM 1749 C CA . ARG A 1 219 ? 10.443 -2.150 2.650 1.00 93.88 219 ARG A CA 1
ATOM 1750 C C . ARG A 1 219 ? 10.372 -1.622 4.083 1.00 93.88 219 ARG A C 1
ATOM 1752 O O . ARG A 1 219 ? 9.878 -2.317 4.966 1.00 93.88 219 ARG A O 1
ATOM 1759 N N . THR A 1 220 ? 10.837 -0.396 4.316 1.00 96.19 220 THR A N 1
ATOM 1760 C CA . THR A 1 220 ? 10.747 0.241 5.638 1.00 96.19 220 THR A CA 1
ATOM 1761 C C . THR A 1 220 ? 9.292 0.487 6.040 1.00 96.19 220 THR A C 1
ATOM 1763 O O . THR A 1 220 ? 8.925 0.206 7.178 1.00 96.19 220 THR A O 1
ATOM 1766 N N . LEU A 1 221 ? 8.453 0.972 5.117 1.00 94.50 221 LEU A N 1
ATOM 1767 C CA . LEU A 1 221 ? 7.021 1.167 5.366 1.00 94.50 221 LEU A CA 1
ATOM 1768 C C . LEU A 1 221 ? 6.306 -0.158 5.651 1.00 94.50 221 LEU A C 1
ATOM 1770 O O . LEU A 1 221 ? 5.489 -0.217 6.563 1.00 94.50 221 LEU A O 1
ATOM 1774 N N . ASP A 1 222 ? 6.641 -1.222 4.924 1.00 92.56 222 ASP A N 1
ATOM 1775 C CA . ASP A 1 222 ? 6.069 -2.555 5.134 1.00 92.56 222 ASP A CA 1
ATOM 1776 C C . ASP A 1 222 ? 6.417 -3.106 6.528 1.00 92.56 222 ASP A C 1
ATOM 1778 O O . ASP A 1 222 ? 5.537 -3.549 7.268 1.00 92.56 222 ASP A O 1
ATOM 1782 N N . SER A 1 223 ? 7.678 -2.954 6.956 1.00 94.44 223 SER A N 1
ATOM 1783 C CA . SER A 1 223 ? 8.101 -3.279 8.326 1.00 94.44 223 SER A CA 1
ATOM 1784 C C . SER A 1 223 ? 7.325 -2.471 9.368 1.00 94.44 223 SER A C 1
ATOM 1786 O O . SER A 1 223 ? 6.839 -3.033 10.346 1.00 94.44 223 SER A O 1
ATOM 1788 N N . GLN A 1 224 ? 7.155 -1.162 9.154 1.00 94.88 224 GLN A N 1
ATOM 1789 C CA . GLN A 1 224 ? 6.388 -0.317 10.070 1.00 94.88 224 GLN A CA 1
ATOM 1790 C C . GLN A 1 224 ? 4.924 -0.755 10.150 1.00 94.88 224 GLN A C 1
ATOM 1792 O O . GLN A 1 224 ? 4.370 -0.813 11.244 1.00 94.88 224 GLN A O 1
ATOM 1797 N N . ILE A 1 225 ? 4.286 -1.081 9.025 1.00 94.94 225 ILE A N 1
ATOM 1798 C CA . ILE A 1 225 ? 2.904 -1.578 9.003 1.00 94.94 225 ILE A CA 1
ATOM 1799 C C . ILE A 1 225 ? 2.797 -2.893 9.780 1.00 94.94 225 ILE A C 1
ATOM 1801 O O . ILE A 1 225 ? 1.858 -3.065 10.560 1.00 94.94 225 ILE A O 1
ATOM 1805 N N . HIS A 1 226 ? 3.765 -3.796 9.615 1.00 94.44 226 HIS A N 1
ATOM 1806 C CA . HIS A 1 226 ? 3.810 -5.053 10.355 1.00 94.44 226 HIS A CA 1
ATOM 1807 C C . HIS A 1 226 ? 3.910 -4.831 11.875 1.00 94.44 226 HIS A C 1
ATOM 1809 O O . HIS A 1 226 ? 3.139 -5.422 12.641 1.00 94.44 226 HIS A O 1
ATOM 1815 N N . ASP A 1 227 ? 4.783 -3.920 12.311 1.00 95.12 227 ASP A N 1
ATOM 1816 C CA . ASP A 1 227 ? 4.941 -3.562 13.724 1.00 95.12 227 ASP A CA 1
ATOM 1817 C C . ASP A 1 227 ? 3.653 -2.950 14.298 1.00 95.12 227 ASP A C 1
ATOM 1819 O O . ASP A 1 227 ? 3.169 -3.376 15.352 1.00 95.12 227 ASP A O 1
ATOM 1823 N N . HIS A 1 228 ? 3.031 -2.009 13.576 1.00 94.00 228 HIS A N 1
ATOM 1824 C CA . HIS A 1 228 ? 1.761 -1.397 13.984 1.00 94.00 228 HIS A CA 1
ATOM 1825 C C . HIS A 1 228 ? 0.626 -2.424 14.050 1.00 94.00 228 HIS A C 1
ATOM 1827 O O . HIS A 1 228 ? -0.164 -2.405 14.993 1.00 94.00 228 HIS A O 1
ATOM 1833 N N . SER A 1 229 ? 0.542 -3.345 13.087 1.00 93.81 229 SER A N 1
ATOM 1834 C CA . SER A 1 229 ? -0.455 -4.421 13.085 1.00 93.81 229 SER A CA 1
ATOM 1835 C C . SER A 1 229 ? -0.303 -5.328 14.309 1.00 93.81 229 SER A C 1
ATOM 1837 O O . SER A 1 229 ? -1.293 -5.699 14.949 1.00 93.81 229 SER A O 1
ATOM 1839 N N . THR A 1 230 ? 0.936 -5.660 14.669 1.00 95.00 230 THR A N 1
ATOM 1840 C CA . THR A 1 230 ? 1.238 -6.490 15.841 1.00 95.00 230 THR A CA 1
ATOM 1841 C C . THR A 1 230 ? 0.861 -5.767 17.135 1.00 95.00 230 THR A C 1
ATOM 1843 O O . THR A 1 230 ? 0.148 -6.333 17.966 1.00 95.00 230 THR A O 1
ATOM 1846 N N . ALA A 1 231 ? 1.237 -4.491 17.271 1.00 93.88 231 ALA A N 1
ATOM 1847 C CA . ALA A 1 231 ? 0.877 -3.663 18.422 1.00 93.88 231 ALA A CA 1
ATOM 1848 C C . ALA A 1 231 ? -0.647 -3.504 18.572 1.00 93.88 231 ALA A C 1
ATOM 1850 O O . ALA A 1 231 ? -1.186 -3.698 19.660 1.00 93.88 231 ALA A O 1
ATOM 1851 N N . MET A 1 232 ? -1.363 -3.232 17.477 1.00 91.50 232 MET A N 1
ATOM 1852 C CA . MET A 1 232 ? -2.827 -3.124 17.475 1.00 91.50 232 MET A CA 1
ATOM 1853 C C . MET A 1 232 ? -3.507 -4.439 17.867 1.00 91.50 232 MET A C 1
ATOM 1855 O O . MET A 1 232 ? -4.513 -4.428 18.576 1.00 91.50 232 MET A O 1
ATOM 1859 N N . THR A 1 233 ? -2.956 -5.577 17.440 1.00 93.25 233 THR A N 1
ATOM 1860 C CA . THR A 1 233 ? -3.476 -6.898 17.816 1.00 93.25 233 THR A CA 1
ATOM 1861 C C . THR A 1 233 ? -3.287 -7.161 19.311 1.00 93.25 233 THR A C 1
ATOM 1863 O O . THR A 1 233 ? -4.225 -7.626 19.959 1.00 93.25 233 THR A O 1
ATOM 1866 N N . ALA A 1 234 ? -2.128 -6.805 19.873 1.00 94.81 234 ALA A N 1
ATOM 1867 C CA . ALA A 1 234 ? -1.874 -6.901 21.310 1.00 94.81 234 ALA A CA 1
ATOM 1868 C C . ALA A 1 234 ? -2.816 -5.987 22.115 1.00 94.81 234 ALA A C 1
ATOM 1870 O O . ALA A 1 234 ? -3.522 -6.463 23.000 1.00 94.81 234 ALA A O 1
ATOM 1871 N N . MET A 1 235 ? -2.940 -4.708 21.735 1.00 92.56 235 MET A N 1
ATOM 1872 C CA . MET A 1 235 ? -3.862 -3.768 22.392 1.00 92.56 235 MET A CA 1
ATOM 1873 C C . MET A 1 235 ? -5.315 -4.247 22.336 1.00 92.56 235 MET A C 1
ATOM 1875 O O . MET A 1 235 ? -6.060 -4.105 23.304 1.00 92.56 235 MET A O 1
ATOM 1879 N N . ARG A 1 236 ? -5.733 -4.832 21.208 1.00 92.56 236 ARG A N 1
ATOM 1880 C CA . ARG A 1 236 ? -7.065 -5.423 21.074 1.00 92.56 236 ARG A CA 1
ATOM 1881 C C . ARG A 1 236 ? -7.264 -6.578 22.058 1.00 92.56 236 ARG A C 1
ATOM 1883 O O . ARG A 1 236 ? -8.307 -6.627 22.703 1.00 92.56 236 ARG A O 1
ATOM 1890 N N . GLN A 1 237 ? -6.301 -7.491 22.175 1.00 95.12 237 GLN A N 1
ATOM 1891 C CA . GLN A 1 237 ? -6.379 -8.613 23.118 1.00 95.12 237 GLN A CA 1
ATOM 1892 C C . GLN A 1 237 ? -6.437 -8.124 24.572 1.00 95.12 237 GLN A C 1
ATOM 1894 O O . GLN A 1 237 ? -7.268 -8.605 25.347 1.00 95.12 237 GLN A O 1
ATOM 1899 N N . ASP A 1 238 ? -5.635 -7.116 24.916 1.00 95.19 238 ASP A N 1
ATOM 1900 C CA . ASP A 1 238 ? -5.644 -6.497 26.242 1.00 95.19 238 ASP A CA 1
ATOM 1901 C C . ASP A 1 238 ? -7.008 -5.870 26.552 1.00 95.19 238 ASP A C 1
ATOM 1903 O O . ASP A 1 238 ? -7.591 -6.146 27.602 1.00 95.19 238 ASP A O 1
ATOM 1907 N N . LEU A 1 239 ? -7.575 -5.098 25.618 1.00 92.81 239 LEU A N 1
ATOM 1908 C CA . LEU A 1 239 ? -8.906 -4.501 25.766 1.00 92.81 239 LEU A CA 1
ATOM 1909 C C . LEU A 1 239 ? -10.014 -5.554 25.868 1.00 92.81 239 LEU A C 1
ATOM 1911 O O . LEU A 1 239 ? -10.906 -5.411 26.703 1.00 92.81 239 LEU A O 1
ATOM 1915 N N . GLU A 1 240 ? -9.964 -6.620 25.065 1.00 94.50 240 GLU A N 1
ATOM 1916 C CA . GLU A 1 240 ? -10.916 -7.733 25.154 1.00 94.50 240 GLU A CA 1
ATOM 1917 C C . GLU A 1 240 ? -10.843 -8.421 26.528 1.00 94.50 240 GLU A C 1
ATOM 1919 O O . GLU A 1 240 ? -11.879 -8.762 27.106 1.00 94.50 240 GLU A O 1
ATOM 1924 N N . SER A 1 241 ? -9.639 -8.600 27.079 1.00 95.06 241 SER A N 1
ATOM 1925 C CA . SER A 1 241 ? -9.450 -9.189 28.409 1.00 95.06 241 SER A CA 1
ATOM 1926 C C . SER A 1 241 ? -9.959 -8.269 29.526 1.00 95.06 241 SER A C 1
ATOM 1928 O O . SER A 1 241 ? -10.719 -8.710 30.392 1.00 95.06 241 SER A O 1
ATOM 1930 N N . ALA A 1 242 ? -9.638 -6.973 29.462 1.00 93.25 242 ALA A N 1
ATOM 1931 C CA . ALA A 1 242 ? -10.086 -5.969 30.419 1.00 93.25 242 ALA A CA 1
ATOM 1932 C C . ALA A 1 242 ? -11.611 -5.804 30.389 1.00 93.25 242 ALA A C 1
ATOM 1934 O O . ALA A 1 242 ? -12.247 -5.689 31.439 1.00 93.25 242 ALA A O 1
ATOM 1935 N N . TRP A 1 243 ? -12.212 -5.848 29.197 1.00 93.25 243 TRP A N 1
ATOM 1936 C CA . TRP A 1 243 ? -13.660 -5.820 29.028 1.00 93.25 243 TRP A CA 1
ATOM 1937 C C . TRP A 1 243 ? -14.331 -7.038 29.666 1.00 93.25 243 TRP A C 1
ATOM 1939 O O . TRP A 1 243 ? -15.266 -6.868 30.445 1.00 93.25 243 TRP A O 1
ATOM 1949 N N . LYS A 1 244 ? -13.828 -8.255 29.409 1.00 95.81 244 LYS A N 1
ATOM 1950 C CA . LYS A 1 244 ? -14.355 -9.485 30.027 1.00 95.81 244 LYS A CA 1
ATOM 1951 C C . LYS A 1 244 ? -14.283 -9.433 31.552 1.00 95.81 244 LYS A C 1
ATOM 1953 O O . LYS A 1 244 ? -15.270 -9.749 32.211 1.00 95.81 244 LYS A O 1
ATOM 1958 N N . MET A 1 245 ? -13.156 -8.986 32.108 1.00 96.12 245 MET A N 1
ATOM 1959 C CA . MET A 1 245 ? -13.005 -8.812 33.557 1.00 96.12 245 MET A CA 1
ATOM 1960 C C . MET A 1 245 ? -14.005 -7.792 34.104 1.00 96.12 245 MET A C 1
ATOM 1962 O O . MET A 1 245 ? -14.678 -8.057 35.095 1.00 96.12 245 MET A O 1
ATOM 1966 N N . ARG A 1 246 ? -14.154 -6.638 33.442 1.00 94.19 246 ARG A N 1
ATOM 1967 C CA . ARG A 1 246 ? -15.107 -5.606 33.865 1.00 94.19 246 ARG A CA 1
ATOM 1968 C C . ARG A 1 246 ? -16.551 -6.097 33.812 1.00 94.19 246 ARG A C 1
ATOM 1970 O O . ARG A 1 246 ? -17.309 -5.815 34.735 1.00 94.19 246 ARG A O 1
ATOM 1977 N N . GLN A 1 247 ? -16.914 -6.839 32.769 1.00 94.94 247 GLN A N 1
ATOM 1978 C CA . GLN A 1 247 ? -18.232 -7.450 32.646 1.00 94.94 247 GLN A CA 1
ATOM 1979 C C . GLN A 1 247 ? -18.497 -8.429 33.800 1.00 94.94 247 GLN A C 1
ATOM 1981 O O . GLN A 1 247 ? -19.526 -8.312 34.458 1.00 94.94 247 GLN A O 1
ATOM 1986 N N . GLN A 1 248 ? -17.553 -9.327 34.102 1.00 95.94 248 GLN A N 1
ATOM 1987 C CA . GLN A 1 248 ? -17.673 -10.263 35.226 1.00 95.94 248 GLN A CA 1
ATOM 1988 C C . GLN A 1 248 ? -17.814 -9.540 36.571 1.00 95.94 248 GLN A C 1
ATOM 1990 O O . GLN A 1 248 ? -18.659 -9.910 37.384 1.00 95.94 248 GLN A O 1
ATOM 1995 N N . THR A 1 249 ? -17.033 -8.482 36.806 1.00 95.62 249 THR A N 1
ATOM 1996 C CA . THR A 1 249 ? -17.146 -7.676 38.030 1.00 95.62 249 THR A CA 1
ATOM 1997 C C . THR A 1 249 ? -18.525 -7.027 38.146 1.00 95.62 249 THR A C 1
ATOM 1999 O O . THR A 1 249 ? -19.140 -7.101 39.206 1.00 95.62 249 THR A O 1
ATOM 2002 N N . MET A 1 250 ? -19.049 -6.450 37.059 1.00 94.69 250 MET A N 1
ATOM 2003 C CA . MET A 1 250 ? -20.393 -5.862 37.048 1.00 94.69 250 MET A CA 1
ATOM 2004 C C . MET A 1 250 ? -21.490 -6.907 37.296 1.00 94.69 250 MET A C 1
ATOM 2006 O O . MET A 1 250 ? -22.445 -6.631 38.019 1.00 94.69 250 MET A O 1
ATOM 2010 N N . GLU A 1 251 ? -21.361 -8.108 36.728 1.00 96.19 251 GLU A N 1
ATOM 2011 C CA . GLU A 1 251 ? -22.293 -9.217 36.968 1.00 96.19 251 GLU A CA 1
ATOM 2012 C C . GLU A 1 251 ? -22.274 -9.661 38.441 1.00 96.19 251 GLU A C 1
ATOM 2014 O O . GLU A 1 251 ? -23.336 -9.857 39.036 1.00 96.19 251 GLU A O 1
ATOM 2019 N N . LEU A 1 252 ? -21.091 -9.746 39.061 1.00 96.75 252 LEU A N 1
ATOM 2020 C CA . LEU A 1 252 ? -20.940 -10.069 40.484 1.00 96.75 252 LEU A CA 1
ATOM 2021 C C . LEU A 1 252 ? -21.509 -8.978 41.401 1.00 96.75 252 LEU A C 1
ATOM 2023 O O . LEU A 1 252 ? -22.177 -9.297 42.386 1.00 96.75 252 LEU A O 1
ATOM 2027 N N . GLU A 1 253 ? -21.277 -7.701 41.092 1.00 95.25 253 GLU A N 1
ATOM 2028 C CA . GLU A 1 253 ? -21.859 -6.575 41.834 1.00 95.25 253 GLU A CA 1
ATOM 2029 C C . GLU A 1 253 ? -23.387 -6.570 41.731 1.00 95.25 253 GLU A C 1
ATOM 2031 O O . GLU A 1 253 ? -24.073 -6.442 42.747 1.00 95.25 253 GLU A O 1
ATOM 2036 N N . ALA A 1 254 ? -23.933 -6.796 40.533 1.00 95.06 254 ALA A N 1
ATOM 2037 C CA . ALA A 1 254 ? -25.372 -6.905 40.327 1.00 95.06 254 ALA A CA 1
ATOM 2038 C C . ALA A 1 254 ? -25.973 -8.087 41.104 1.00 95.06 254 ALA A C 1
ATOM 2040 O O . ALA A 1 254 ? -27.031 -7.944 41.722 1.00 95.06 254 ALA A O 1
ATOM 2041 N N . GLU A 1 255 ? -25.306 -9.245 41.117 1.00 96.38 255 GLU A N 1
ATOM 2042 C CA . GLU A 1 255 ? -25.742 -10.408 41.895 1.00 96.38 255 GLU A CA 1
ATOM 2043 C C . GLU A 1 255 ? -25.715 -10.129 43.399 1.00 96.38 255 GLU A C 1
ATOM 2045 O O . GLU A 1 255 ? -26.683 -10.417 44.107 1.00 96.38 255 GLU A O 1
ATOM 2050 N N . ARG A 1 256 ? -24.647 -9.488 43.883 1.00 96.25 256 ARG A N 1
ATOM 2051 C CA . ARG A 1 256 ? -24.536 -9.064 45.278 1.00 96.25 256 ARG A CA 1
ATOM 2052 C C . ARG A 1 256 ? -25.669 -8.115 45.663 1.00 96.25 256 ARG A C 1
ATOM 2054 O O . ARG A 1 256 ? -26.345 -8.368 46.658 1.00 96.25 256 ARG A O 1
ATOM 2061 N N . SER A 1 257 ? -25.927 -7.073 44.872 1.00 95.00 257 SER A N 1
ATOM 2062 C CA . SER A 1 257 ? -27.026 -6.140 45.137 1.00 95.00 257 SER A CA 1
ATOM 2063 C C . SER A 1 257 ? -28.390 -6.832 45.090 1.00 95.00 257 SER A C 1
ATOM 2065 O O . SER A 1 257 ? -29.237 -6.572 45.944 1.00 95.00 257 SER A O 1
ATOM 2067 N N . ARG A 1 258 ? -28.623 -7.751 44.139 1.00 96.44 258 ARG A N 1
ATOM 2068 C CA . ARG A 1 258 ? -29.863 -8.548 44.092 1.00 96.44 258 ARG A CA 1
ATOM 2069 C C . ARG A 1 258 ? -30.054 -9.375 45.360 1.00 96.44 258 ARG A C 1
ATOM 2071 O O . ARG A 1 258 ? -31.171 -9.423 45.879 1.00 96.44 258 ARG A O 1
ATOM 2078 N N . LYS A 1 259 ? -28.983 -9.990 45.867 1.00 96.69 259 LYS A N 1
ATOM 2079 C CA . LYS A 1 259 ? -29.006 -10.749 47.119 1.00 96.69 259 LYS A CA 1
ATOM 2080 C C . LYS A 1 259 ? -29.317 -9.851 48.316 1.00 96.69 259 LYS A C 1
ATOM 2082 O O . LYS A 1 259 ? -30.252 -10.156 49.046 1.00 96.69 259 LYS A O 1
ATOM 2087 N N . GLU A 1 260 ? -28.631 -8.718 48.460 1.00 96.56 260 GLU A N 1
ATOM 2088 C CA . GLU A 1 260 ? -28.879 -7.747 49.539 1.00 96.56 260 GLU A CA 1
ATOM 2089 C C . GLU A 1 260 ? -30.344 -7.261 49.541 1.00 96.56 260 GLU A C 1
ATOM 2091 O O . GLU A 1 260 ? -31.002 -7.252 50.582 1.00 96.56 260 GLU A O 1
ATOM 2096 N N . TRP A 1 261 ? -30.910 -6.953 48.368 1.00 95.62 261 TRP A N 1
ATOM 2097 C CA . TRP A 1 261 ? -32.329 -6.596 48.234 1.00 95.62 261 TRP A CA 1
ATOM 2098 C C . TRP A 1 261 ? -33.288 -7.752 48.539 1.00 95.62 261 TRP A C 1
ATOM 2100 O O . TRP A 1 261 ? -34.394 -7.531 49.041 1.00 95.62 261 TRP A O 1
ATOM 2110 N N . SER A 1 262 ? -32.916 -8.985 48.199 1.00 96.56 262 SER A N 1
ATOM 2111 C CA . SER A 1 262 ? -33.696 -10.176 48.538 1.00 96.56 262 SER A CA 1
ATOM 2112 C C . SER A 1 262 ? -33.723 -10.404 50.049 1.00 96.56 262 SER A C 1
ATOM 2114 O O . SER A 1 262 ? -34.804 -10.578 50.615 1.00 96.56 262 SER A O 1
ATOM 2116 N N . ASP A 1 263 ? -32.564 -10.333 50.700 1.00 96.69 263 ASP A N 1
ATOM 2117 C CA . ASP A 1 263 ? -32.413 -10.500 52.146 1.00 96.69 263 ASP A CA 1
ATOM 2118 C C . ASP A 1 263 ? -33.183 -9.405 52.896 1.00 96.69 263 ASP A C 1
ATOM 2120 O O . ASP A 1 263 ? -33.994 -9.711 53.772 1.00 96.69 263 ASP A O 1
ATOM 2124 N N . PHE A 1 264 ? -33.059 -8.144 52.461 1.00 95.69 264 PHE A N 1
ATOM 2125 C CA . PHE A 1 264 ? -33.843 -7.036 53.008 1.00 95.69 264 PHE A CA 1
ATOM 2126 C C . PHE A 1 264 ? -35.353 -7.283 52.896 1.00 95.69 264 PHE A C 1
ATOM 2128 O O . PHE A 1 264 ? -36.079 -7.099 53.870 1.00 95.69 264 PHE A O 1
ATOM 2135 N N . ARG A 1 265 ? -35.854 -7.735 51.735 1.00 96.44 265 ARG A N 1
ATOM 2136 C CA . ARG A 1 265 ? -37.284 -8.059 51.560 1.00 96.44 265 ARG A CA 1
ATOM 2137 C C . ARG A 1 265 ? -37.737 -9.194 52.475 1.00 96.44 265 ARG A C 1
ATOM 2139 O O . ARG A 1 265 ? -38.842 -9.126 53.014 1.00 96.44 265 ARG A O 1
ATOM 2146 N N . MET A 1 266 ? -36.907 -10.219 52.653 1.00 96.81 266 MET A N 1
ATOM 2147 C CA . MET A 1 266 ? -37.198 -11.341 53.547 1.00 96.81 266 MET A CA 1
ATOM 2148 C C . MET A 1 266 ? -37.273 -10.899 55.009 1.00 96.81 266 MET A C 1
ATOM 2150 O O . MET A 1 266 ? -38.218 -11.272 55.707 1.00 96.81 266 MET A O 1
ATOM 2154 N N . ASP A 1 267 ? -36.341 -10.066 55.464 1.00 96.69 267 ASP A N 1
ATOM 2155 C CA . ASP A 1 267 ? -36.374 -9.529 56.824 1.00 96.69 267 ASP A CA 1
ATOM 2156 C C . ASP A 1 267 ? -37.556 -8.583 57.033 1.00 96.69 267 ASP A C 1
ATOM 2158 O O . ASP A 1 267 ? -38.259 -8.693 58.038 1.00 96.69 267 ASP A O 1
ATOM 2162 N N . ASN A 1 268 ? -37.867 -7.725 56.059 1.00 96.12 268 ASN A N 1
ATOM 2163 C CA . ASN A 1 268 ? -39.036 -6.849 56.135 1.00 96.12 268 ASN A CA 1
ATOM 2164 C C . ASN A 1 268 ? -40.344 -7.657 56.220 1.00 96.12 268 ASN A C 1
ATOM 2166 O O . ASN A 1 268 ? -41.233 -7.332 57.007 1.00 96.12 268 ASN A O 1
ATOM 2170 N N . LYS A 1 269 ? -40.440 -8.770 55.478 1.00 96.69 269 LYS A N 1
ATOM 2171 C CA . LYS A 1 269 ? -41.565 -9.709 55.586 1.00 96.69 269 LYS A CA 1
ATOM 2172 C C . LYS A 1 269 ? -41.671 -10.302 56.995 1.00 96.69 269 LYS A C 1
ATOM 2174 O O . LYS A 1 269 ? -42.755 -10.271 57.573 1.00 96.69 269 LYS A O 1
ATOM 2179 N N . ARG A 1 270 ? -40.560 -10.773 57.575 1.00 96.69 270 ARG A N 1
ATOM 2180 C CA . ARG A 1 270 ? -40.532 -11.281 58.962 1.00 96.69 270 ARG A CA 1
ATOM 2181 C C . ARG A 1 270 ? -40.945 -10.212 59.971 1.00 96.69 270 ARG A C 1
ATOM 2183 O O . ARG A 1 270 ? -41.673 -10.509 60.912 1.00 96.69 270 ARG A O 1
ATOM 2190 N N . HIS A 1 271 ? -40.490 -8.971 59.800 1.00 95.88 271 HIS A N 1
ATOM 2191 C CA . HIS A 1 271 ? -40.893 -7.862 60.664 1.00 95.88 271 HIS A CA 1
ATOM 2192 C C . HIS A 1 271 ? -42.390 -7.571 60.554 1.00 95.88 271 HIS A C 1
ATOM 2194 O O . HIS A 1 271 ? -43.041 -7.400 61.582 1.00 95.88 271 HIS A O 1
ATOM 2200 N N . MET A 1 272 ? -42.953 -7.587 59.345 1.00 95.62 272 MET A N 1
ATOM 2201 C CA . MET A 1 272 ? -44.390 -7.411 59.139 1.00 95.62 272 MET A CA 1
ATOM 2202 C C . MET A 1 272 ? -45.206 -8.535 59.798 1.00 95.62 272 MET A C 1
ATOM 2204 O O . MET A 1 272 ? -46.225 -8.263 60.429 1.00 95.62 272 MET A O 1
ATOM 2208 N N . GLU A 1 273 ? -44.742 -9.786 59.712 1.00 95.94 273 GLU A N 1
ATOM 2209 C CA . GLU A 1 273 ? -45.354 -10.926 60.412 1.00 95.94 273 GLU A CA 1
ATOM 2210 C C . GLU A 1 273 ? -45.311 -10.736 61.937 1.00 95.94 273 GLU A C 1
ATOM 2212 O O . GLU A 1 273 ? -46.348 -10.822 62.588 1.00 95.94 273 GLU A O 1
ATOM 2217 N N . ARG A 1 274 ? -44.163 -10.338 62.505 1.00 95.69 274 ARG A N 1
ATOM 2218 C CA . ARG A 1 274 ? -44.049 -10.029 63.945 1.00 95.69 274 ARG A CA 1
ATOM 2219 C C . ARG A 1 274 ? -44.976 -8.895 64.385 1.00 95.69 274 ARG A C 1
ATOM 2221 O O . ARG A 1 274 ? -45.555 -8.964 65.465 1.00 95.69 274 ARG A O 1
ATOM 2228 N N . ILE A 1 275 ? -45.114 -7.849 63.569 1.00 95.62 275 ILE A N 1
ATOM 2229 C CA . ILE A 1 275 ? -46.035 -6.735 63.839 1.00 95.62 275 ILE A CA 1
ATOM 2230 C C . ILE A 1 275 ? -47.483 -7.237 63.831 1.00 95.62 275 ILE A C 1
ATOM 2232 O O . ILE A 1 275 ? -48.253 -6.902 64.729 1.00 95.62 275 ILE A O 1
ATOM 2236 N N . LYS A 1 276 ? -47.854 -8.075 62.856 1.00 96.25 276 LYS A N 1
ATOM 2237 C CA . LYS A 1 276 ? -49.184 -8.693 62.782 1.00 96.25 276 LYS A CA 1
ATOM 2238 C C . LYS A 1 276 ? -49.482 -9.557 64.014 1.00 96.25 276 LYS A C 1
ATOM 2240 O O . LYS A 1 276 ? -50.581 -9.463 64.567 1.00 96.25 276 LYS A O 1
ATOM 2245 N N . ASP A 1 277 ? -48.518 -10.353 64.465 1.00 95.44 277 ASP A N 1
ATOM 2246 C CA . ASP A 1 277 ? -48.653 -11.171 65.674 1.00 95.44 277 ASP A CA 1
ATOM 2247 C C . ASP A 1 277 ? -48.819 -10.290 66.922 1.00 95.44 277 ASP A C 1
ATOM 2249 O O . ASP A 1 277 ? -49.718 -10.521 67.732 1.00 95.44 277 ASP A O 1
ATOM 2253 N N . ALA A 1 278 ? -48.032 -9.215 67.042 1.00 94.81 278 ALA A N 1
ATOM 2254 C CA . ALA A 1 278 ? -48.150 -8.253 68.137 1.00 94.81 278 ALA A CA 1
ATOM 2255 C C . ALA A 1 278 ? -49.520 -7.551 68.164 1.00 94.81 278 ALA A C 1
ATOM 2257 O O . ALA A 1 278 ? -50.120 -7.419 69.231 1.00 94.81 278 ALA A O 1
ATOM 2258 N N . PHE A 1 279 ? -50.055 -7.147 67.005 1.00 93.69 279 PHE A N 1
ATOM 2259 C CA . PHE A 1 279 ? -51.414 -6.602 66.912 1.00 93.69 279 PHE A CA 1
ATOM 2260 C C . PHE A 1 279 ? -52.482 -7.627 67.302 1.00 93.69 279 PHE A C 1
ATOM 2262 O O . PHE A 1 279 ? -53.464 -7.269 67.951 1.00 93.69 279 PHE A O 1
ATOM 2269 N N . SER A 1 280 ? -52.288 -8.901 66.953 1.00 93.88 280 SER A N 1
ATOM 2270 C CA . SER A 1 280 ? -53.204 -9.979 67.345 1.00 93.88 280 SER A CA 1
ATOM 2271 C C . SER A 1 280 ? -53.219 -10.162 68.868 1.00 93.88 280 SER A C 1
ATOM 2273 O O . SER A 1 280 ? -54.292 -10.193 69.469 1.00 93.88 280 SER A O 1
ATOM 2275 N N . LEU A 1 281 ? -52.044 -10.161 69.509 1.00 94.81 281 LEU A N 1
ATOM 2276 C CA . LEU A 1 281 ? -51.913 -10.199 70.971 1.00 94.81 281 LEU A CA 1
ATOM 2277 C C . LEU A 1 281 ? -52.521 -8.963 71.651 1.00 94.81 281 LEU A C 1
ATOM 2279 O O . LEU A 1 281 ? -53.184 -9.097 72.679 1.00 94.81 281 LEU A O 1
ATOM 2283 N N . LEU A 1 282 ? -52.333 -7.767 71.084 1.00 94.06 282 LEU A N 1
ATOM 2284 C CA . LEU A 1 282 ? -52.953 -6.532 71.581 1.00 94.06 282 LEU A CA 1
ATOM 2285 C C . LEU A 1 282 ? -54.482 -6.595 71.510 1.00 94.06 282 LEU A C 1
ATOM 2287 O O . LEU A 1 282 ? -55.145 -6.241 72.483 1.00 94.06 282 LEU A O 1
ATOM 2291 N N . ASN A 1 283 ? -55.042 -7.093 70.406 1.00 92.50 283 ASN A N 1
ATOM 2292 C CA . ASN A 1 283 ? -56.485 -7.296 70.272 1.00 92.50 283 ASN A CA 1
ATOM 2293 C C . ASN A 1 283 ? -57.016 -8.319 71.286 1.00 92.50 283 ASN A C 1
ATOM 2295 O O . ASN A 1 283 ? -58.058 -8.095 71.906 1.00 92.50 283 ASN A O 1
ATOM 2299 N N . GLU A 1 284 ? -56.305 -9.429 71.501 1.00 92.06 284 GLU A N 1
ATOM 2300 C CA . GLU A 1 284 ? -56.663 -10.393 72.544 1.00 92.06 284 GLU A CA 1
ATOM 2301 C C . GLU A 1 284 ? -56.620 -9.767 73.941 1.00 92.06 284 GLU A C 1
ATOM 2303 O O . GLU A 1 284 ? -57.546 -9.962 74.733 1.00 92.06 284 GLU A O 1
ATOM 2308 N N . ALA A 1 285 ? -55.575 -8.994 74.246 1.00 90.81 285 ALA A N 1
ATOM 2309 C CA . ALA A 1 285 ? -55.443 -8.290 75.513 1.00 90.81 285 ALA A CA 1
ATOM 2310 C C . ALA A 1 285 ? -56.573 -7.270 75.703 1.00 90.81 285 ALA A C 1
ATOM 2312 O O . ALA A 1 285 ? -57.196 -7.256 76.761 1.00 90.81 285 ALA A O 1
ATOM 2313 N N . GLN A 1 286 ? -56.912 -6.481 74.678 1.00 90.88 286 GLN A N 1
ATOM 2314 C CA . GLN A 1 286 ? -58.047 -5.554 74.711 1.00 90.88 286 GLN A CA 1
ATOM 2315 C C . GLN A 1 286 ? -59.365 -6.289 74.983 1.00 90.88 286 GLN A C 1
ATOM 2317 O O . GLN A 1 286 ? -60.148 -5.844 75.821 1.00 90.88 286 GLN A O 1
ATOM 2322 N N . SER A 1 287 ? -59.605 -7.427 74.324 1.00 89.19 287 SER A N 1
ATOM 2323 C CA . SER A 1 287 ? -60.790 -8.265 74.552 1.00 89.19 287 SER A CA 1
ATOM 2324 C C . SER A 1 287 ? -60.853 -8.777 75.996 1.00 89.19 287 SER A C 1
ATOM 2326 O O . SER A 1 287 ? -61.893 -8.670 76.651 1.00 89.19 287 SER A O 1
ATOM 2328 N N . ARG A 1 288 ? -59.730 -9.264 76.545 1.00 88.56 288 ARG A N 1
ATOM 2329 C CA . ARG A 1 288 ? -59.642 -9.698 77.952 1.00 88.56 288 ARG A CA 1
ATOM 2330 C C . ARG A 1 288 ? -59.882 -8.541 78.921 1.00 88.56 288 ARG A C 1
ATOM 2332 O O . ARG A 1 288 ? -60.681 -8.690 79.841 1.00 88.56 288 ARG A O 1
ATOM 2339 N N . THR A 1 289 ? -59.254 -7.388 78.698 1.00 87.38 289 THR A N 1
ATOM 2340 C CA . THR A 1 289 ? -59.440 -6.188 79.525 1.00 87.38 289 THR A CA 1
ATOM 2341 C C . THR A 1 289 ? -60.881 -5.691 79.461 1.00 87.38 289 THR A C 1
ATOM 2343 O O . THR A 1 289 ? -61.457 -5.377 80.496 1.00 87.38 289 THR A O 1
ATOM 2346 N N . SER A 1 290 ? -61.509 -5.687 78.282 1.00 86.94 290 SER A N 1
ATOM 2347 C CA . SER A 1 290 ? -62.922 -5.322 78.114 1.00 86.94 290 SER A CA 1
ATOM 2348 C C . SER A 1 290 ? -63.855 -6.245 78.911 1.00 86.94 290 SER A C 1
ATOM 2350 O O . SER A 1 290 ? -64.748 -5.763 79.614 1.00 86.94 290 SER A O 1
ATOM 2352 N N . LYS A 1 291 ? -63.605 -7.563 78.893 1.00 86.12 291 LYS A N 1
ATOM 2353 C CA . LYS A 1 291 ? -64.310 -8.525 79.760 1.00 86.12 291 LYS A CA 1
ATOM 2354 C C . LYS A 1 291 ? -64.075 -8.251 81.249 1.00 86.12 291 LYS A C 1
ATOM 2356 O O . LYS A 1 291 ? -64.992 -8.355 82.052 1.00 86.12 291 LYS A O 1
ATOM 2361 N N . HIS A 1 292 ? -62.858 -7.877 81.633 1.00 85.31 292 HIS A N 1
ATOM 2362 C CA . HIS A 1 292 ? -62.551 -7.588 83.031 1.00 85.31 292 HIS A CA 1
ATOM 2363 C C . HIS A 1 292 ? -63.242 -6.306 83.521 1.00 85.31 292 HIS A C 1
ATOM 2365 O O . HIS A 1 292 ? -63.839 -6.307 84.591 1.00 85.31 292 HIS A O 1
ATOM 2371 N N . VAL A 1 293 ? -63.252 -5.243 82.708 1.00 83.69 293 VAL A N 1
ATOM 2372 C CA . VAL A 1 293 ? -63.966 -3.989 83.008 1.00 83.69 293 VAL A CA 1
ATOM 2373 C C . VAL A 1 293 ? -65.471 -4.224 83.145 1.00 83.69 293 VAL A C 1
ATOM 2375 O O . VAL A 1 293 ? -66.088 -3.681 84.056 1.00 83.69 293 VAL A O 1
ATOM 2378 N N . THR A 1 294 ? -66.066 -5.046 82.276 1.00 81.94 294 THR A N 1
ATOM 2379 C CA . THR A 1 294 ? -67.495 -5.391 82.378 1.00 81.94 294 THR A CA 1
ATOM 2380 C C . THR A 1 294 ? -67.808 -6.192 83.643 1.00 81.94 294 THR A C 1
ATOM 2382 O O . THR A 1 294 ? -68.798 -5.888 84.305 1.00 81.94 294 THR A O 1
ATOM 2385 N N . ASN A 1 295 ? -66.943 -7.131 84.041 1.00 83.88 295 ASN A N 1
ATOM 2386 C CA . ASN A 1 295 ? -67.085 -7.847 85.313 1.00 83.88 295 ASN A CA 1
ATOM 2387 C C . ASN A 1 295 ? -66.981 -6.905 86.525 1.00 83.88 295 ASN A C 1
ATOM 2389 O O . ASN A 1 295 ? -67.870 -6.916 87.371 1.00 83.88 295 ASN A O 1
ATOM 2393 N N . VAL A 1 296 ? -65.960 -6.040 86.577 1.00 82.62 296 VAL A N 1
ATOM 2394 C CA . VAL A 1 296 ? -65.783 -5.057 87.665 1.00 82.62 296 VAL A CA 1
ATOM 2395 C C . VAL A 1 296 ? -66.964 -4.086 87.732 1.00 82.62 296 VAL A C 1
ATOM 2397 O O . VAL A 1 296 ? -67.441 -3.767 88.817 1.00 82.62 296 VAL A O 1
ATOM 2400 N N . ALA A 1 297 ? -67.492 -3.634 86.591 1.00 79.69 297 ALA A N 1
ATOM 2401 C CA . ALA A 1 297 ? -68.701 -2.811 86.567 1.00 79.69 297 ALA A CA 1
ATOM 2402 C C . ALA A 1 297 ? -69.918 -3.549 87.165 1.00 79.69 297 ALA A C 1
ATOM 2404 O O . ALA A 1 297 ? -70.721 -2.936 87.872 1.00 79.69 297 ALA A O 1
ATOM 2405 N N . GLY A 1 298 ? -70.032 -4.861 86.928 1.00 82.19 298 GLY A N 1
ATOM 2406 C CA . GLY A 1 298 ? -71.023 -5.726 87.572 1.00 82.19 298 GLY A CA 1
ATOM 2407 C C . GLY A 1 298 ? -70.849 -5.795 89.092 1.00 82.19 298 GLY A C 1
ATOM 2408 O O . GLY A 1 298 ? -71.806 -5.549 89.823 1.00 82.19 298 GLY A O 1
ATOM 2409 N N . GLU A 1 299 ? -69.627 -6.032 89.572 1.00 83.88 299 GLU A N 1
ATOM 2410 C CA . GLU A 1 299 ? -69.293 -6.059 91.008 1.00 83.88 299 GLU A CA 1
ATOM 2411 C C . GLU A 1 299 ? -69.579 -4.711 91.697 1.00 83.88 299 GLU A C 1
ATOM 2413 O O . GLU A 1 299 ? -70.145 -4.665 92.789 1.00 83.88 299 GLU A O 1
ATOM 2418 N N . VAL A 1 300 ? -69.269 -3.586 91.042 1.00 82.38 300 VAL A N 1
ATOM 2419 C CA . VAL A 1 300 ? -69.600 -2.238 91.542 1.00 82.38 300 VAL A CA 1
ATOM 2420 C C . VAL A 1 300 ? -71.118 -2.041 91.659 1.00 82.38 300 VAL A C 1
ATOM 2422 O O . VAL A 1 300 ? -71.586 -1.419 92.615 1.00 82.38 300 VAL A O 1
ATOM 2425 N N . SER A 1 301 ? -71.908 -2.597 90.734 1.00 78.56 301 SER A N 1
ATOM 2426 C CA . SER A 1 301 ? -73.374 -2.577 90.825 1.00 78.56 301 SER A CA 1
ATOM 2427 C C . SER A 1 301 ? -73.892 -3.390 92.020 1.00 78.56 301 SER A C 1
ATOM 2429 O O . SER A 1 301 ? -74.828 -2.960 92.701 1.00 78.56 301 SER A O 1
ATOM 2431 N N . GLU A 1 302 ? -73.267 -4.527 92.336 1.00 82.62 302 GLU A N 1
ATOM 2432 C CA . GLU A 1 302 ? -73.579 -5.302 93.546 1.00 82.62 302 GLU A CA 1
ATOM 2433 C C . GLU A 1 302 ? -73.223 -4.548 94.831 1.00 82.62 302 GLU A C 1
ATOM 2435 O O . GLU A 1 302 ? -74.005 -4.543 95.783 1.00 82.62 302 GLU A O 1
ATOM 2440 N N . LEU A 1 303 ? -72.103 -3.823 94.836 1.00 80.50 303 LEU A N 1
ATOM 2441 C CA . LEU A 1 303 ? -71.720 -2.924 95.928 1.00 80.50 303 LEU A CA 1
ATOM 2442 C C . LEU A 1 303 ? -72.755 -1.806 96.144 1.00 80.50 303 LEU A C 1
ATOM 2444 O O . LEU A 1 303 ? -73.050 -1.438 97.283 1.00 80.50 303 LEU A O 1
ATOM 2448 N N . GLY A 1 304 ? -73.361 -1.310 95.060 1.00 79.94 304 GLY A N 1
ATOM 2449 C CA . GLY A 1 304 ? -74.513 -0.406 95.110 1.00 79.94 304 GLY A CA 1
ATOM 2450 C C . GLY A 1 304 ? -75.707 -1.011 95.857 1.00 79.94 304 GLY A C 1
ATOM 2451 O O . GLY A 1 304 ? -76.253 -0.370 96.754 1.00 79.94 304 GLY A O 1
ATOM 2452 N N . ARG A 1 305 ? -76.053 -2.274 95.575 1.00 83.25 305 ARG A N 1
ATOM 2453 C CA . ARG A 1 305 ? -77.112 -3.005 96.301 1.00 83.25 305 ARG A CA 1
ATOM 2454 C C . ARG A 1 305 ? -76.750 -3.257 97.767 1.00 83.25 305 ARG A C 1
ATOM 2456 O O . ARG A 1 305 ? -77.607 -3.141 98.642 1.00 83.25 305 ARG A O 1
ATOM 2463 N N . PHE A 1 306 ? -75.487 -3.558 98.070 1.00 83.75 306 PHE A N 1
ATOM 2464 C CA . PHE A 1 306 ? -75.020 -3.704 99.452 1.00 83.75 306 PHE A CA 1
ATOM 2465 C C . PHE A 1 306 ? -75.145 -2.393 100.243 1.00 83.75 306 PHE A C 1
ATOM 2467 O O . PHE A 1 306 ? -75.598 -2.400 101.387 1.00 83.75 306 PHE A O 1
ATOM 2474 N N . LYS A 1 307 ? -74.824 -1.248 99.625 1.00 87.19 307 LYS A N 1
ATOM 2475 C CA . LYS A 1 307 ? -75.040 0.079 100.225 1.00 87.19 307 LYS A CA 1
ATOM 2476 C C . LYS A 1 307 ? -76.508 0.300 100.603 1.00 87.19 307 LYS A C 1
ATOM 2478 O O . LYS A 1 307 ? -76.768 0.821 101.686 1.00 87.19 307 LYS A O 1
ATOM 2483 N N . GLU A 1 308 ? -77.456 -0.093 99.752 1.00 85.31 308 GLU A N 1
ATOM 2484 C CA . GLU A 1 308 ? -78.893 -0.000 100.058 1.00 85.31 308 GLU A CA 1
ATOM 2485 C C . GLU A 1 308 ? -79.272 -0.850 101.280 1.00 85.31 308 GLU A C 1
ATOM 2487 O O . GLU A 1 308 ? -79.982 -0.370 102.163 1.00 85.31 308 GLU A O 1
ATOM 2492 N N . HIS A 1 309 ? -78.723 -2.064 101.398 1.00 84.25 309 HIS A N 1
ATOM 2493 C CA . HIS A 1 309 ? -78.937 -2.927 102.568 1.00 84.25 309 HIS A CA 1
ATOM 2494 C C . HIS A 1 309 ? -78.362 -2.317 103.854 1.00 84.25 309 HIS A C 1
ATOM 2496 O O . HIS A 1 309 ? -79.015 -2.332 104.896 1.00 84.25 309 HIS A O 1
ATOM 2502 N N . VAL A 1 310 ? -77.156 -1.740 103.796 1.00 82.06 310 VAL A N 1
ATOM 2503 C CA . VAL A 1 310 ? -76.546 -1.048 104.945 1.00 82.06 310 VAL A CA 1
ATOM 2504 C C . VAL A 1 310 ? -77.373 0.173 105.355 1.00 82.06 310 VAL A C 1
ATOM 2506 O O . VAL A 1 310 ? -77.596 0.384 106.546 1.00 82.06 310 VAL A O 1
ATOM 2509 N N . ALA A 1 311 ? -77.865 0.957 104.390 1.00 81.94 311 ALA A N 1
ATOM 2510 C CA . ALA A 1 311 ? -78.731 2.103 104.663 1.00 81.94 311 ALA A CA 1
ATOM 2511 C C . ALA A 1 311 ? -80.047 1.677 105.339 1.00 81.94 311 ALA A C 1
ATOM 2513 O O . ALA A 1 311 ? -80.459 2.299 106.319 1.00 81.94 311 ALA A O 1
ATOM 2514 N N . HIS A 1 312 ? -80.658 0.585 104.871 1.00 85.44 312 HIS A N 1
ATOM 2515 C CA . HIS A 1 312 ? -81.860 0.012 105.473 1.00 85.44 312 HIS A CA 1
ATOM 2516 C C . HIS A 1 312 ? -81.615 -0.490 106.907 1.00 85.44 312 HIS A C 1
ATOM 2518 O O . HIS A 1 312 ? -82.375 -0.166 107.818 1.00 85.44 312 HIS A O 1
ATOM 2524 N N . ASN A 1 313 ? -80.503 -1.191 107.149 1.00 82.75 313 ASN A N 1
ATOM 2525 C CA . ASN A 1 313 ? -80.106 -1.596 108.502 1.00 82.75 313 ASN A CA 1
ATOM 2526 C C . ASN A 1 313 ? -79.879 -0.388 109.427 1.00 82.75 313 ASN A C 1
ATOM 2528 O O . ASN A 1 313 ? -80.223 -0.437 110.608 1.00 82.75 313 ASN A O 1
ATOM 2532 N N . GLY A 1 314 ? -79.325 0.709 108.902 1.00 84.62 314 GLY A N 1
ATOM 2533 C CA . GLY A 1 314 ? -79.180 1.966 109.636 1.00 84.62 314 GLY A CA 1
ATOM 2534 C C . GLY A 1 314 ? -80.525 2.576 110.048 1.00 84.62 314 GLY A C 1
ATOM 2535 O O . GLY A 1 314 ? -80.655 3.035 111.182 1.00 84.62 314 GLY A O 1
ATOM 2536 N N . GLN A 1 315 ? -81.532 2.538 109.166 1.00 85.50 315 GLN A N 1
ATOM 2537 C CA . GLN A 1 315 ? -82.902 2.961 109.488 1.00 85.50 315 GLN A CA 1
ATOM 2538 C C . GLN A 1 315 ? -83.518 2.090 110.587 1.00 85.50 315 GLN A C 1
ATOM 2540 O O . GLN A 1 315 ? -83.983 2.629 111.587 1.00 85.50 315 GLN A O 1
ATOM 2545 N N . LEU A 1 316 ? -83.427 0.763 110.464 1.00 84.75 316 LEU A N 1
ATOM 2546 C CA . LEU A 1 316 ? -83.901 -0.177 111.487 1.00 84.75 316 LEU A CA 1
ATOM 2547 C C . LEU A 1 316 ? -83.254 0.077 112.858 1.00 84.75 316 LEU A C 1
ATOM 2549 O O . LEU A 1 316 ? -83.935 0.102 113.879 1.00 84.75 316 LEU A O 1
ATOM 2553 N N . LEU A 1 317 ? -81.939 0.313 112.905 1.00 82.56 317 LEU A N 1
ATOM 2554 C CA . LEU A 1 317 ? -81.242 0.653 114.151 1.00 82.56 317 LEU A CA 1
ATOM 2555 C C . LEU A 1 317 ? -81.722 1.982 114.748 1.00 82.56 317 LEU A C 1
ATOM 2557 O O . LEU A 1 317 ? -81.836 2.097 115.971 1.00 82.56 317 LEU A O 1
ATOM 2561 N N . ALA A 1 318 ? -82.002 2.983 113.910 1.00 83.00 318 ALA A N 1
ATOM 2562 C CA . ALA A 1 318 ? -82.562 4.253 114.360 1.00 83.00 318 ALA A CA 1
ATOM 2563 C C . ALA A 1 318 ? -83.975 4.072 114.941 1.00 83.00 318 ALA A C 1
ATOM 2565 O O . ALA A 1 318 ? -84.260 4.621 116.005 1.00 83.00 318 ALA A O 1
ATOM 2566 N N . GLU A 1 319 ? -84.818 3.252 114.307 1.00 84.44 319 GLU A N 1
ATOM 2567 C CA . GLU A 1 319 ? -86.151 2.890 114.805 1.00 84.44 319 GLU A CA 1
ATOM 2568 C C . GLU A 1 319 ? -86.081 2.155 116.150 1.00 84.44 319 GLU A C 1
ATOM 2570 O O . GLU A 1 319 ? -86.774 2.530 117.095 1.00 84.44 319 GLU A O 1
ATOM 2575 N N . VAL A 1 320 ? -85.188 1.167 116.292 1.00 82.06 320 VAL A N 1
ATOM 2576 C CA . VAL A 1 320 ? -84.972 0.455 117.566 1.00 82.06 320 VAL A CA 1
ATOM 2577 C C . VAL A 1 320 ? -84.487 1.411 118.655 1.00 82.06 320 VAL A C 1
ATOM 2579 O O . VAL A 1 320 ? -84.968 1.356 119.788 1.00 82.06 320 VAL A O 1
ATOM 2582 N N . ARG A 1 321 ? -83.555 2.317 118.334 1.00 81.62 321 ARG A N 1
ATOM 2583 C CA . ARG A 1 321 ? -83.072 3.328 119.284 1.00 81.62 321 ARG A CA 1
ATOM 2584 C C . ARG A 1 321 ? -84.198 4.266 119.719 1.00 81.62 321 ARG A C 1
ATOM 2586 O O . ARG A 1 321 ? -84.289 4.573 120.905 1.00 81.62 321 ARG A O 1
ATOM 2593 N N . GLN A 1 322 ? -85.048 4.698 118.792 1.00 83.38 322 GLN A N 1
ATOM 2594 C CA . GLN A 1 322 ? -86.205 5.539 119.091 1.00 83.38 322 GLN A CA 1
ATOM 2595 C C . GLN A 1 322 ? -87.198 4.805 120.001 1.00 83.38 322 GLN A C 1
ATOM 2597 O O . GLN A 1 322 ? -87.590 5.340 121.037 1.00 83.38 322 GLN A O 1
ATOM 2602 N N . ALA A 1 323 ? -87.517 3.547 119.687 1.00 79.19 323 ALA A N 1
ATOM 2603 C CA . ALA A 1 323 ? -88.362 2.705 120.529 1.00 79.19 323 ALA A CA 1
ATOM 2604 C C . ALA A 1 323 ? -87.774 2.537 121.941 1.00 79.19 323 ALA A C 1
ATOM 2606 O O . ALA A 1 323 ? -88.498 2.628 122.931 1.00 79.19 323 ALA A O 1
ATOM 2607 N N . TYR A 1 324 ? -86.455 2.358 122.054 1.00 79.19 324 TYR A N 1
ATOM 2608 C CA . TYR A 1 324 ? -85.762 2.273 123.340 1.00 79.19 324 TYR A CA 1
ATOM 2609 C C . TYR A 1 324 ? -85.896 3.568 124.157 1.00 79.19 324 TYR A C 1
ATOM 2611 O O . TYR A 1 324 ? -86.203 3.503 125.346 1.00 79.19 324 TYR A O 1
ATOM 2619 N N . VAL A 1 325 ? -85.732 4.741 123.532 1.00 80.06 325 VAL A N 1
ATOM 2620 C CA . VAL A 1 325 ? -85.918 6.055 124.183 1.00 80.06 325 VAL A CA 1
ATOM 2621 C C . VAL A 1 325 ? -87.362 6.263 124.650 1.00 80.06 325 VAL A C 1
ATOM 2623 O O . VAL A 1 325 ? -87.577 6.838 125.714 1.00 80.06 325 VAL A O 1
ATOM 2626 N N . GLU A 1 326 ? -88.353 5.781 123.902 1.00 78.50 326 GLU A N 1
ATOM 2627 C CA . GLU A 1 326 ? -89.771 5.915 124.261 1.00 78.50 326 GLU A CA 1
ATOM 2628 C C . GLU A 1 326 ? -90.236 4.927 125.341 1.00 78.50 326 GLU A C 1
ATOM 2630 O O . GLU A 1 326 ? -91.116 5.251 126.145 1.00 78.50 326 GLU A O 1
ATOM 2635 N N . LEU A 1 327 ? -89.677 3.714 125.365 1.00 76.25 327 LEU A N 1
ATOM 2636 C CA . LEU A 1 327 ? -90.057 2.657 126.307 1.00 76.25 327 LEU A CA 1
ATOM 2637 C C . LEU A 1 327 ? -89.360 2.793 127.665 1.00 76.25 327 LEU A C 1
ATOM 2639 O O . LEU A 1 327 ? -89.983 2.487 128.682 1.00 76.25 327 LEU A O 1
ATOM 2643 N N . LEU A 1 328 ? -88.111 3.272 127.713 1.00 74.69 328 LEU A N 1
ATOM 2644 C CA . LEU A 1 328 ? -87.347 3.371 128.966 1.00 74.69 328 LEU A CA 1
ATOM 2645 C C . LEU A 1 328 ? -88.059 4.189 130.059 1.00 74.69 328 LEU A C 1
ATOM 2647 O O . LEU A 1 328 ? -88.159 3.693 131.182 1.00 74.69 328 LEU A O 1
ATOM 2651 N N . PRO A 1 329 ? -88.592 5.396 129.773 1.00 73.56 329 PRO A N 1
ATOM 2652 C CA . PRO A 1 329 ? -89.289 6.201 130.772 1.00 73.56 329 PRO A CA 1
ATOM 2653 C C . PRO A 1 329 ? -90.566 5.514 131.256 1.00 73.56 329 PRO A C 1
ATOM 2655 O O . PRO A 1 329 ? -90.844 5.508 132.448 1.00 73.56 329 PRO A O 1
ATOM 2658 N N . LYS A 1 330 ? -91.299 4.849 130.352 1.00 76.31 330 LYS A N 1
ATOM 2659 C CA . LYS A 1 330 ? -92.536 4.130 130.689 1.00 76.31 330 LYS A CA 1
ATOM 2660 C C . LYS A 1 330 ? -92.268 2.936 131.604 1.00 76.31 330 LYS A C 1
ATOM 2662 O O . LYS A 1 330 ? -93.000 2.733 132.566 1.00 76.31 330 LYS A O 1
ATOM 2667 N N . VAL A 1 331 ? -91.212 2.163 131.340 1.00 71.06 331 VAL A N 1
ATOM 2668 C CA . VAL A 1 331 ? -90.793 1.048 132.208 1.00 71.06 331 VAL A CA 1
ATOM 2669 C C . VAL A 1 331 ? -90.274 1.568 133.553 1.00 71.06 331 VAL A C 1
ATOM 2671 O O . VAL A 1 331 ? -90.572 0.977 134.591 1.00 71.06 331 VAL A O 1
ATOM 2674 N N . HIS A 1 332 ? -89.548 2.691 133.556 1.00 70.94 332 HIS A N 1
ATOM 2675 C CA . HIS A 1 332 ? -89.082 3.344 134.779 1.00 70.94 332 HIS A CA 1
ATOM 2676 C C . HIS A 1 332 ? -90.250 3.820 135.655 1.00 70.94 332 HIS A C 1
ATOM 2678 O O . HIS A 1 332 ? -90.298 3.488 136.839 1.00 70.94 332 HIS A O 1
ATOM 2684 N N . ASP A 1 333 ? -91.233 4.507 135.072 1.00 73.88 333 ASP A N 1
ATOM 2685 C CA . ASP A 1 333 ? -92.443 4.951 135.768 1.00 73.88 333 ASP A CA 1
ATOM 2686 C C . ASP A 1 333 ? -93.234 3.769 136.329 1.00 73.88 333 ASP A C 1
ATOM 2688 O O . ASP A 1 333 ? -93.671 3.801 137.479 1.00 73.88 333 ASP A O 1
ATOM 2692 N N . MET A 1 334 ? -93.369 2.689 135.555 1.00 73.38 334 MET A N 1
ATOM 2693 C CA . MET A 1 334 ? -94.049 1.472 135.997 1.00 73.38 334 MET A CA 1
ATOM 2694 C C . MET A 1 334 ? -93.342 0.836 137.208 1.00 73.38 334 MET A C 1
ATOM 2696 O O . MET A 1 334 ? -93.996 0.478 138.186 1.00 73.38 334 MET A O 1
ATOM 2700 N N . TYR A 1 335 ? -92.006 0.769 137.198 1.00 73.12 335 TYR A N 1
ATOM 2701 C CA . TYR A 1 335 ? -91.211 0.280 138.331 1.00 73.12 335 TYR A CA 1
ATOM 2702 C C . TYR A 1 335 ? -91.328 1.182 139.575 1.00 73.12 335 TYR A C 1
ATOM 2704 O O . TYR A 1 335 ? -91.469 0.688 140.697 1.00 73.12 335 TYR A O 1
ATOM 2712 N N . VAL A 1 336 ? -91.310 2.508 139.398 1.00 74.25 336 VAL A N 1
ATOM 2713 C CA . VAL A 1 336 ? -91.460 3.483 140.494 1.00 74.25 336 VAL A CA 1
ATOM 2714 C C . VAL A 1 336 ? -92.866 3.434 141.104 1.00 74.25 336 VAL A C 1
ATOM 2716 O O . VAL A 1 336 ? -93.012 3.491 142.328 1.00 74.25 336 VAL A O 1
ATOM 2719 N N . LEU A 1 337 ? -93.906 3.306 140.278 1.00 76.06 337 LEU A N 1
ATOM 2720 C CA . LEU A 1 337 ? -95.291 3.164 140.734 1.00 76.06 337 LEU A CA 1
ATOM 2721 C C . LEU A 1 337 ? -95.494 1.876 141.538 1.00 76.06 337 LEU A C 1
ATOM 2723 O O . LEU A 1 337 ? -96.155 1.905 142.579 1.00 76.06 337 LEU A O 1
ATOM 2727 N N . GLU A 1 338 ? -94.875 0.774 141.118 1.00 72.62 338 GLU A N 1
ATOM 2728 C CA . GLU A 1 338 ? -94.959 -0.497 141.837 1.00 72.62 338 GLU A CA 1
ATOM 2729 C C . GLU A 1 338 ? -94.238 -0.432 143.196 1.00 72.62 338 GLU A C 1
ATOM 2731 O O . GLU A 1 338 ? -94.782 -0.854 144.219 1.00 72.62 338 GLU A O 1
ATOM 2736 N N . ARG A 1 339 ? -93.071 0.226 143.254 1.00 71.00 339 ARG A N 1
ATOM 2737 C CA . ARG A 1 339 ? -92.374 0.549 144.516 1.00 71.00 339 ARG A CA 1
ATOM 2738 C C . ARG A 1 339 ? -93.235 1.402 145.457 1.00 71.00 339 ARG A C 1
ATOM 2740 O O . ARG A 1 339 ? -93.249 1.152 146.662 1.00 71.00 339 ARG A O 1
ATOM 2747 N N . LYS A 1 340 ? -93.978 2.388 144.934 1.00 66.88 340 LYS A N 1
ATOM 2748 C CA . LYS A 1 340 ? -94.913 3.204 145.736 1.00 66.88 340 LYS A CA 1
ATOM 2749 C C . LYS A 1 340 ? -96.084 2.384 146.280 1.00 66.88 340 LYS A C 1
ATOM 2751 O O . LYS A 1 340 ? -96.427 2.548 147.448 1.00 66.88 340 LYS A O 1
ATOM 2756 N N . ARG A 1 341 ? -96.675 1.486 145.482 1.00 70.44 341 ARG A N 1
ATOM 2757 C CA . ARG A 1 341 ? -97.733 0.568 145.953 1.00 70.44 341 ARG A CA 1
ATOM 2758 C C . ARG A 1 341 ? -97.259 -0.311 147.108 1.00 70.44 341 ARG A C 1
ATOM 2760 O O . ARG A 1 341 ? -97.965 -0.425 148.106 1.00 70.44 341 ARG A O 1
ATOM 2767 N N . GLN A 1 342 ? -96.058 -0.877 146.999 1.00 69.31 342 GLN A N 1
ATOM 2768 C CA . GLN A 1 342 ? -95.469 -1.711 148.052 1.00 69.31 342 GLN A CA 1
ATOM 2769 C C . GLN A 1 342 ? -95.235 -0.930 149.356 1.00 69.31 342 GLN A C 1
ATOM 2771 O O . GLN A 1 342 ? -95.504 -1.448 150.437 1.00 69.31 342 GLN A O 1
ATOM 2776 N N . ALA A 1 343 ? -94.806 0.334 149.270 1.00 61.00 343 ALA A N 1
ATOM 2777 C CA . ALA A 1 343 ? -94.625 1.192 150.443 1.00 61.00 343 ALA A CA 1
ATOM 2778 C C . ALA A 1 343 ? -95.953 1.534 151.148 1.00 61.00 343 ALA A C 1
ATOM 2780 O O . ALA A 1 343 ? -96.014 1.539 152.375 1.00 61.00 343 ALA A O 1
ATOM 2781 N N . ILE A 1 344 ? -97.027 1.778 150.388 1.00 65.50 344 ILE A N 1
ATOM 2782 C CA . ILE A 1 344 ? -98.363 2.059 150.944 1.00 65.50 344 ILE A CA 1
ATOM 2783 C C . ILE A 1 344 ? -98.912 0.841 151.703 1.00 65.50 344 ILE A C 1
ATOM 2785 O O . ILE A 1 344 ? -99.445 0.997 152.801 1.00 65.50 344 ILE A O 1
ATOM 2789 N N . ALA A 1 345 ? -98.732 -0.367 151.160 1.00 65.19 345 ALA A N 1
ATOM 2790 C CA . ALA A 1 345 ? -99.162 -1.603 151.815 1.00 65.19 345 ALA A CA 1
ATOM 2791 C C . ALA A 1 345 ? -98.463 -1.830 153.172 1.00 65.19 345 ALA A C 1
ATOM 2793 O O . ALA A 1 345 ? -99.102 -2.274 154.121 1.00 65.19 345 ALA A O 1
ATOM 2794 N N . ALA A 1 346 ? -97.180 -1.468 153.294 1.00 60.34 346 ALA A N 1
ATOM 2795 C CA . ALA A 1 346 ? -96.408 -1.631 154.530 1.00 60.34 346 ALA A CA 1
ATOM 2796 C C . ALA A 1 346 ? -96.819 -0.661 155.660 1.00 60.34 346 ALA A C 1
ATOM 2798 O O . ALA A 1 346 ? -96.708 -0.996 156.840 1.00 60.34 346 ALA A O 1
ATOM 2799 N N . VAL A 1 347 ? -97.315 0.535 155.323 1.00 60.25 347 VAL A N 1
ATOM 2800 C CA . VAL A 1 347 ? -97.776 1.523 156.318 1.00 60.25 347 VAL A CA 1
ATOM 2801 C C . VAL A 1 347 ? -99.123 1.120 156.925 1.00 60.25 347 VAL A C 1
ATOM 2803 O O . VAL A 1 347 ? -99.340 1.309 158.119 1.00 60.25 347 VAL A O 1
ATOM 2806 N N . GLN A 1 348 ? -100.010 0.508 156.135 1.00 59.75 348 GLN A N 1
ATOM 2807 C CA . GLN A 1 348 ? -101.341 0.088 156.593 1.00 59.75 348 GLN A CA 1
ATOM 2808 C C . GLN A 1 348 ? -101.302 -1.049 157.629 1.00 59.75 348 GLN A C 1
ATOM 2810 O O . GLN A 1 348 ? -102.226 -1.184 158.427 1.00 59.75 348 GLN A O 1
ATOM 2815 N N . THR A 1 349 ? -100.221 -1.828 157.677 1.00 58.88 349 THR A N 1
ATOM 2816 C CA . THR A 1 349 ? -100.026 -2.909 158.657 1.00 58.88 349 THR A CA 1
ATOM 2817 C C . THR A 1 349 ? -99.627 -2.448 160.065 1.00 58.88 349 THR A C 1
ATOM 2819 O O . THR A 1 349 ? -99.686 -3.252 160.988 1.00 58.88 349 THR A O 1
ATOM 2822 N N . LEU A 1 350 ? -99.250 -1.179 160.272 1.00 56.09 350 LEU A N 1
ATOM 2823 C CA . LEU A 1 350 ? -98.762 -0.681 161.572 1.00 56.09 350 LEU A CA 1
ATOM 2824 C C . LEU A 1 350 ? -99.840 -0.000 162.443 1.00 56.09 350 LEU A C 1
ATOM 2826 O O . LEU A 1 350 ? -99.562 0.337 163.589 1.00 56.09 350 LEU A O 1
ATOM 2830 N N . SER A 1 351 ? -101.057 0.226 161.934 1.00 48.78 351 SER A N 1
ATOM 2831 C CA . SER A 1 351 ? -102.047 1.126 162.566 1.00 48.78 351 SER A CA 1
ATOM 2832 C C . SER A 1 351 ? -103.136 0.452 163.418 1.00 48.78 351 SER A C 1
ATOM 2834 O O . SER A 1 351 ? -104.009 1.150 163.926 1.00 48.78 351 SER A O 1
ATOM 2836 N N . HIS A 1 352 ? -103.123 -0.873 163.592 1.00 47.47 352 HIS A N 1
ATOM 2837 C CA . HIS A 1 352 ? -104.165 -1.592 164.338 1.00 47.47 352 HIS A CA 1
ATOM 2838 C C . HIS A 1 352 ? -103.585 -2.718 165.203 1.00 47.47 352 HIS A C 1
ATOM 2840 O O . HIS A 1 352 ? -103.514 -3.831 164.706 1.00 47.47 352 HIS A O 1
ATOM 2846 N N . VAL A 1 353 ? -103.222 -2.444 166.468 1.00 46.72 353 VAL A N 1
ATOM 2847 C CA . VAL A 1 353 ? -103.440 -3.318 167.653 1.00 46.72 353 VAL A CA 1
ATOM 2848 C C . VAL A 1 353 ? -103.273 -2.478 168.941 1.00 46.72 353 VAL A C 1
ATOM 2850 O O . VAL A 1 353 ? -102.176 -2.005 169.234 1.00 46.72 353 VAL A O 1
ATOM 2853 N N . ASP A 1 354 ? -104.365 -2.334 169.704 1.00 41.03 354 ASP A N 1
ATOM 2854 C CA . ASP A 1 354 ? -104.429 -1.912 171.117 1.00 41.03 354 ASP A CA 1
ATOM 2855 C C . ASP A 1 354 ? -104.078 -3.080 172.075 1.00 41.03 354 ASP A C 1
ATOM 2857 O O . ASP A 1 354 ? -104.320 -4.249 171.773 1.00 41.03 354 ASP A O 1
ATOM 2861 N N . ALA A 1 355 ? -103.527 -2.737 173.245 1.00 30.95 355 ALA A N 1
ATOM 2862 C CA . ALA A 1 355 ? -103.124 -3.589 174.386 1.00 30.95 355 ALA A CA 1
ATOM 2863 C C . ALA A 1 355 ? -104.341 -4.003 175.289 1.00 30.95 355 ALA A C 1
ATOM 2865 O O . ALA A 1 355 ? -105.456 -3.663 174.894 1.00 30.95 355 ALA A O 1
ATOM 2866 N N . PRO A 1 356 ? -104.239 -4.616 176.516 1.00 50.88 356 PRO A N 1
ATOM 2867 C CA . PRO A 1 356 ? -103.053 -4.967 177.332 1.00 50.88 356 PRO A CA 1
ATOM 2868 C C . PRO A 1 356 ? -103.118 -6.248 178.236 1.00 50.88 356 PRO A C 1
ATOM 2870 O O . PRO A 1 356 ? -104.158 -6.868 178.423 1.00 50.88 356 PRO A O 1
ATOM 2873 N N . GLN A 1 357 ? -101.977 -6.522 178.899 1.00 31.70 357 GLN A N 1
ATOM 2874 C CA . GLN A 1 357 ? -101.756 -7.007 180.288 1.00 31.70 357 GLN A CA 1
ATOM 2875 C C . GLN A 1 357 ? -100.908 -8.282 180.426 1.00 31.70 357 GLN A C 1
ATOM 2877 O O . GLN A 1 357 ? -101.380 -9.383 180.175 1.00 31.70 357 GLN A O 1
ATOM 2882 N N . SER A 1 358 ? -99.693 -8.119 180.973 1.00 30.56 358 SER A N 1
ATOM 2883 C CA . SER A 1 358 ? -99.224 -8.785 182.205 1.00 30.56 358 SER A CA 1
ATOM 2884 C C . SER A 1 358 ? -97.699 -8.957 182.224 1.00 30.56 358 SER A C 1
ATOM 2886 O O . SER A 1 358 ? -97.164 -9.775 181.490 1.00 30.56 358 SER A O 1
ATOM 2888 N N . LYS A 1 359 ? -97.088 -8.271 183.199 1.00 32.22 359 LYS A N 1
ATOM 2889 C CA . LYS A 1 359 ? -95.883 -8.625 183.968 1.00 32.22 359 LYS A CA 1
ATOM 2890 C C . LYS A 1 359 ? -94.518 -8.716 183.276 1.00 32.22 359 LYS A C 1
ATOM 2892 O O . LYS A 1 359 ? -94.269 -9.567 182.442 1.00 32.22 359 LYS A O 1
ATOM 2897 N N . GLU A 1 360 ? -93.651 -7.885 183.850 1.00 32.44 360 GLU A N 1
ATOM 2898 C CA . GLU A 1 360 ? -92.280 -8.184 184.267 1.00 32.44 360 GLU A CA 1
ATOM 2899 C C . GLU A 1 360 ? -91.230 -8.467 183.188 1.00 32.44 360 GLU A C 1
ATOM 2901 O O . GLU A 1 360 ? -91.293 -9.409 182.409 1.00 32.44 360 GLU A O 1
ATOM 2906 N N . ASP A 1 361 ? -90.188 -7.653 183.328 1.00 32.66 361 ASP A N 1
ATOM 2907 C CA . ASP A 1 361 ? -88.790 -7.971 183.115 1.00 32.66 361 ASP A CA 1
ATOM 2908 C C . ASP A 1 361 ? -88.136 -7.785 181.742 1.00 32.66 361 ASP A C 1
ATOM 2910 O O . ASP A 1 361 ? -88.454 -8.397 180.731 1.00 32.66 361 ASP A O 1
ATOM 2914 N N . MET A 1 362 ? -87.057 -7.000 181.860 1.00 31.61 362 MET A N 1
ATOM 2915 C CA . MET A 1 362 ? -85.752 -7.178 181.234 1.00 31.61 362 MET A CA 1
ATOM 2916 C C . MET A 1 362 ? -85.632 -6.759 179.765 1.00 31.61 362 MET A C 1
ATOM 2918 O O . MET A 1 362 ? -86.217 -7.317 178.853 1.00 31.61 362 MET A O 1
ATOM 2922 N N . LEU A 1 363 ? -84.940 -5.641 179.525 1.00 35.56 363 LEU A N 1
ATOM 2923 C CA . LEU A 1 363 ? -83.484 -5.603 179.330 1.00 35.56 363 LEU A CA 1
ATOM 2924 C C . LEU A 1 363 ? -83.078 -6.293 178.014 1.00 35.56 363 LEU A C 1
ATOM 2926 O O . LEU A 1 363 ? -83.175 -7.504 177.874 1.00 35.56 363 LEU A O 1
ATOM 2930 N N . VAL A 1 364 ? -82.436 -5.476 177.167 1.00 41.56 364 VAL A N 1
ATOM 2931 C CA . VAL A 1 364 ? -81.185 -5.807 176.464 1.00 41.56 364 VAL A CA 1
ATOM 2932 C C . VAL A 1 364 ? -81.266 -6.348 175.016 1.00 41.56 364 VAL A C 1
ATOM 2934 O O . VAL A 1 364 ? -81.915 -7.342 174.723 1.00 41.56 364 VAL A O 1
ATOM 2937 N N . HIS A 1 365 ? -80.436 -5.694 174.175 1.00 38.69 365 HIS A N 1
ATOM 2938 C CA . HIS A 1 365 ? -79.808 -6.126 172.907 1.00 38.69 365 HIS A CA 1
ATOM 2939 C C . HIS A 1 365 ? -80.615 -6.046 171.595 1.00 38.69 365 HIS A C 1
ATOM 2941 O O . HIS A 1 365 ? -81.811 -6.278 171.575 1.00 38.69 365 HIS A O 1
ATOM 2947 N N . PHE A 1 366 ? -80.032 -5.736 170.428 1.00 33.34 366 PHE A N 1
ATOM 2948 C CA . PHE A 1 366 ? -78.664 -5.373 170.011 1.00 33.34 366 PHE A CA 1
ATOM 2949 C C . PHE A 1 366 ? -78.765 -4.697 168.624 1.00 33.34 366 PHE A C 1
ATOM 2951 O O . PHE A 1 366 ? -79.674 -4.997 167.854 1.00 33.34 366 PHE A O 1
ATOM 2958 N N . LEU A 1 367 ? -77.794 -3.840 168.300 1.00 43.12 367 LEU A N 1
ATOM 2959 C CA . LEU A 1 367 ? -77.379 -3.526 166.928 1.00 43.12 367 LEU A CA 1
ATOM 2960 C C . LEU A 1 367 ? -76.928 -4.796 166.188 1.00 43.12 367 LEU A C 1
ATOM 2962 O O . LEU A 1 367 ? -7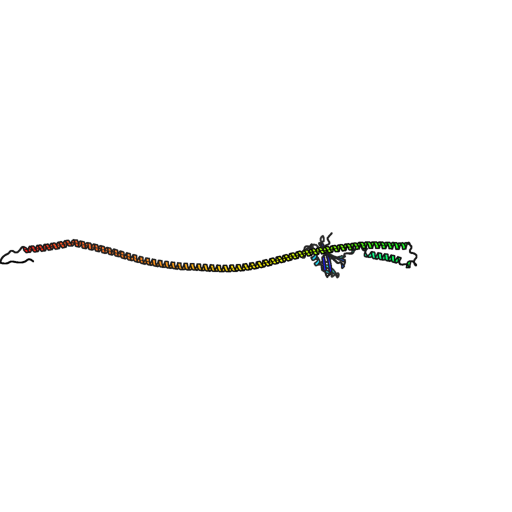6.147 -5.567 166.747 1.00 43.12 367 LEU A O 1
ATOM 2966 N N . HIS A 1 368 ? -77.309 -4.918 164.915 1.00 38.06 368 HIS A N 1
ATOM 2967 C CA . HIS A 1 368 ? -76.367 -5.225 163.838 1.00 38.06 368 HIS A CA 1
ATOM 2968 C C . HIS A 1 368 ? -76.819 -4.621 162.512 1.00 38.06 368 HIS A C 1
ATOM 2970 O O . HIS A 1 368 ? -78.040 -4.665 162.239 1.00 38.06 368 HIS A O 1
#

pLDDT: mean 78.03, std 17.01, range [27.09, 96.81]

Organism: NCBI:txid157072